Protein AF-A0A259MLY0-F1 (afdb_monomer_lite)

Radius of gyration: 18.29 Å; chains: 1; bounding box: 47×34×49 Å

Secondary structure (DSSP, 8-state):
-EEEPPTTTTGGGGGTT--TTTTT-SSHHHHHHHHHTT-TTT-TTS-SSTTHHHHHHHHHHHHHHHHHHHHHHHHHHHHHHHHT-EEE---EEEES-EEETTEEE--SS-EEEEEEEE-TTS-EEEEEEEE--EETTEEPPP--PPPEEEETTEEEEE-STT-HHHHHHHHHH-SS---EEEEEE-TT----SHHHHHHHHHTT-SEEEEEE--EEETTEEE-PPPEEEETTEEEEPP--SS--------

Sequence (250 aa):
TVVVLPEHIGTWLLAVDEKDALYRADERHQALRWLAARNPVDFLGAWLNADGDARLDDALLRTKAKRMAHDYQQLFGDLARDYRVTLVAGSIVLPEPRLHEGRLNVGRGSLYNVSLVFDRTGKPLGQPQRHAFEAGTLTTAAADTLQVLETPAGRLGVLLGSDTRHLARAQTQYDEAIELLAIPSDLDDQTDDTPLIAHLQAHGIRAGLKVHLRGRLWERSGQPTALAFDAGRSTHSASDRGAQLVNIWL

Foldseek 3Di:
DEAEDAAAPLQCCLCPPPDCVLQPALAPQVSLVSSQVVPVVQNPPQPDDPLRSLVSSVSSCAVCQAVSQVCLLVVQLCVLQVVLHWYFSHWHKAAPWWQDPQGIDGDDHDIWTWIWIAGSNSTTFDITLTQWDDRDPDIDHGDDQWDWTDHPVGTETEDEADPCVSVVRNPVVDPDQRQEYEYRYEQPRPDDCVVVLVVCQVRVRQWYKYDYDADDGNPDHHQRWIWIDHRSDIDTHDSDHDDDDDDDDD

pLDDT: mean 81.94, std 15.09, range [40.47, 98.62]

Structure (mmCIF, N/CA/C/O backbone):
data_AF-A0A259MLY0-F1
#
_entry.id   AF-A0A259MLY0-F1
#
loop_
_atom_site.group_PDB
_atom_site.id
_atom_site.type_symbol
_atom_site.label_atom_id
_atom_site.label_alt_id
_atom_site.label_comp_id
_atom_site.label_asym_id
_atom_site.label_entity_id
_atom_site.label_seq_id
_atom_site.pdbx_PDB_ins_code
_atom_site.Cartn_x
_atom_site.Cartn_y
_atom_site.Cartn_z
_atom_site.occupancy
_atom_site.B_iso_or_equiv
_atom_site.auth_seq_id
_atom_site.auth_comp_id
_atom_site.auth_asym_id
_atom_site.auth_atom_id
_atom_site.pdbx_PDB_model_num
ATOM 1 N N . THR A 1 1 ? -13.954 -7.761 6.252 1.00 93.19 1 THR A N 1
ATOM 2 C CA . THR A 1 1 ? -12.526 -8.034 6.489 1.00 93.19 1 THR A CA 1
ATOM 3 C C . THR A 1 1 ? -11.690 -7.062 5.701 1.00 93.19 1 THR A C 1
ATOM 5 O O . THR A 1 1 ? -11.943 -6.905 4.508 1.00 93.19 1 THR A O 1
ATOM 8 N N . VAL A 1 2 ? -10.738 -6.417 6.372 1.00 96.69 2 VAL A N 1
ATOM 9 C CA . VAL A 1 2 ? -9.688 -5.607 5.748 1.00 96.69 2 VAL A CA 1
ATOM 10 C C . VAL A 1 2 ? -8.381 -6.381 5.891 1.00 96.69 2 VAL A C 1
ATOM 12 O O . VAL A 1 2 ? -8.085 -6.868 6.978 1.00 96.69 2 VAL A O 1
ATOM 15 N N . VAL A 1 3 ? -7.635 -6.532 4.803 1.00 97.75 3 VAL A N 1
ATOM 16 C CA . VAL A 1 3 ? -6.308 -7.157 4.780 1.00 97.75 3 VAL A CA 1
ATOM 17 C C . VAL A 1 3 ? -5.291 -6.081 4.439 1.00 97.75 3 VAL A C 1
ATOM 19 O O . VAL A 1 3 ? -5.524 -5.287 3.530 1.00 97.75 3 VAL A O 1
ATOM 22 N N . VAL A 1 4 ? -4.175 -6.052 5.163 1.00 97.25 4 VAL A N 1
ATOM 23 C CA . VAL A 1 4 ? -3.111 -5.062 4.976 1.00 97.25 4 VAL A CA 1
ATOM 24 C C . VAL A 1 4 ? -1.822 -5.783 4.622 1.00 97.25 4 VAL A C 1
ATOM 26 O O . VAL A 1 4 ? -1.390 -6.681 5.344 1.00 97.25 4 VAL A O 1
ATOM 29 N N . LEU A 1 5 ? -1.231 -5.405 3.492 1.00 96.75 5 LEU A N 1
ATOM 30 C CA . LEU A 1 5 ? 0.078 -5.882 3.057 1.00 96.75 5 LEU A CA 1
ATOM 31 C C . LEU A 1 5 ? 1.165 -4.864 3.425 1.00 96.75 5 LEU A C 1
ATOM 33 O O . LEU A 1 5 ? 0.848 -3.686 3.589 1.00 96.75 5 LEU A O 1
ATOM 37 N N . PRO A 1 6 ? 2.429 -5.296 3.559 1.00 94.38 6 PRO A N 1
ATOM 38 C CA . PRO A 1 6 ? 3.523 -4.406 3.921 1.00 94.38 6 PRO A CA 1
ATOM 39 C C . PRO A 1 6 ? 3.926 -3.454 2.794 1.00 94.38 6 PRO A C 1
ATOM 41 O O . PRO A 1 6 ? 3.647 -3.684 1.614 1.00 94.38 6 PRO A O 1
ATOM 44 N N . GLU A 1 7 ? 4.630 -2.393 3.167 1.00 92.94 7 GLU A N 1
ATOM 45 C CA . GLU A 1 7 ? 5.202 -1.428 2.233 1.00 92.94 7 GLU A CA 1
ATOM 46 C C . GLU A 1 7 ? 6.188 -2.095 1.257 1.00 92.94 7 GLU A C 1
ATOM 48 O O . GLU A 1 7 ? 6.781 -3.138 1.539 1.00 92.94 7 GLU A O 1
ATOM 53 N N . HIS A 1 8 ? 6.326 -1.509 0.070 1.00 91.75 8 HIS A N 1
ATOM 54 C CA . HIS A 1 8 ? 7.213 -1.922 -1.019 1.00 91.75 8 HIS A CA 1
ATOM 55 C C . HIS A 1 8 ? 7.010 -3.334 -1.580 1.00 91.75 8 HIS A C 1
ATOM 57 O O . HIS A 1 8 ? 7.721 -3.723 -2.510 1.00 91.75 8 HIS A O 1
ATOM 63 N N . ILE A 1 9 ? 6.006 -4.084 -1.115 1.00 92.12 9 ILE A N 1
ATOM 64 C CA . ILE A 1 9 ? 5.692 -5.415 -1.646 1.00 92.12 9 ILE A CA 1
ATOM 65 C C . ILE A 1 9 ? 5.458 -5.399 -3.165 1.00 92.12 9 ILE A C 1
ATOM 67 O O . ILE A 1 9 ? 5.873 -6.322 -3.862 1.00 92.12 9 ILE A O 1
ATOM 71 N N . GLY A 1 10 ? 4.854 -4.328 -3.692 1.00 92.38 10 GLY A N 1
ATOM 72 C CA . GLY A 1 10 ? 4.608 -4.141 -5.119 1.00 92.38 10 GLY A CA 1
ATOM 73 C C . GLY A 1 10 ? 5.808 -3.597 -5.896 1.00 92.38 10 GLY A C 1
ATOM 74 O O . GLY A 1 10 ? 5.896 -3.810 -7.103 1.00 92.38 10 GLY A O 1
ATOM 75 N N . THR A 1 11 ? 6.765 -2.933 -5.239 1.00 90.88 11 THR A N 1
ATOM 76 C CA . THR A 1 11 ? 7.970 -2.403 -5.905 1.00 90.88 11 THR A CA 1
ATOM 77 C C . THR A 1 11 ? 8.797 -3.523 -6.541 1.00 90.88 11 THR A C 1
ATOM 79 O O . THR A 1 11 ? 9.385 -3.334 -7.605 1.00 90.88 11 THR A O 1
ATOM 82 N N . TRP A 1 12 ? 8.772 -4.725 -5.959 1.00 87.19 12 TRP A N 1
ATOM 83 C CA . TRP A 1 12 ? 9.487 -5.895 -6.476 1.00 87.19 12 TRP A CA 1
ATOM 84 C C . TRP A 1 12 ? 8.931 -6.458 -7.785 1.00 87.19 12 TRP A C 1
ATOM 86 O O . TRP A 1 12 ? 9.600 -7.275 -8.415 1.00 87.19 12 TRP A O 1
ATOM 96 N N . LEU A 1 13 ? 7.783 -5.971 -8.271 1.00 89.12 13 LEU A N 1
ATOM 97 C CA . LEU A 1 13 ? 7.328 -6.251 -9.638 1.00 89.12 13 LEU A CA 1
ATOM 98 C C . LEU A 1 13 ? 8.330 -5.756 -10.698 1.00 89.12 13 LEU A C 1
ATOM 100 O O . LEU A 1 13 ? 8.321 -6.231 -11.830 1.00 89.12 13 LEU A O 1
ATOM 104 N N . LEU A 1 14 ? 9.268 -4.883 -10.312 1.00 85.81 14 LEU A N 1
ATOM 105 C CA . LEU A 1 14 ? 10.461 -4.546 -11.090 1.00 85.81 14 LEU A CA 1
ATOM 106 C C . LEU A 1 14 ? 11.253 -5.789 -11.547 1.00 85.81 14 LEU A C 1
ATOM 108 O O . LEU A 1 14 ? 11.849 -5.775 -12.625 1.00 85.81 14 LEU A O 1
ATOM 112 N N . ALA A 1 15 ? 11.262 -6.858 -10.748 1.00 81.94 15 ALA A N 1
ATOM 113 C CA . ALA A 1 15 ? 12.001 -8.091 -11.014 1.00 81.94 15 ALA A CA 1
ATOM 114 C C . ALA A 1 15 ? 11.255 -9.087 -11.921 1.00 81.94 15 ALA A C 1
ATOM 116 O O . ALA A 1 15 ? 11.835 -10.098 -12.309 1.00 81.94 15 ALA A O 1
ATOM 117 N N . VAL A 1 16 ? 9.986 -8.839 -12.266 1.00 80.94 16 VAL A N 1
ATOM 118 C CA . VAL A 1 16 ? 9.213 -9.744 -13.132 1.00 80.94 16 VAL A CA 1
ATOM 119 C C . VAL A 1 16 ? 9.873 -9.840 -14.514 1.00 80.94 16 VAL A C 1
ATOM 121 O O . VAL A 1 16 ? 10.339 -8.837 -15.067 1.00 80.94 16 VAL A O 1
ATOM 124 N N . ASP A 1 17 ? 9.920 -11.066 -15.046 1.00 73.50 17 ASP A N 1
ATOM 125 C CA . ASP A 1 17 ? 10.592 -11.477 -16.290 1.00 73.50 17 ASP A CA 1
ATOM 126 C C . ASP A 1 17 ? 12.127 -11.310 -16.311 1.00 73.50 17 ASP A C 1
ATOM 128 O O . ASP A 1 17 ? 12.758 -11.442 -17.364 1.00 73.50 17 ASP A O 1
ATOM 132 N N . GLU A 1 18 ? 12.768 -11.066 -15.163 1.00 74.06 18 GLU A N 1
ATOM 133 C CA . GLU A 1 18 ? 14.230 -11.028 -15.079 1.00 74.06 18 GLU A CA 1
ATOM 134 C C . GLU A 1 18 ? 14.840 -12.420 -14.893 1.00 74.06 18 GLU A C 1
ATOM 136 O O . GLU A 1 18 ? 14.340 -13.254 -14.144 1.00 74.06 18 GLU A O 1
ATOM 141 N N . LYS A 1 19 ? 15.965 -12.689 -15.574 1.00 64.06 19 LYS A N 1
ATOM 142 C CA . LYS A 1 19 ? 16.637 -13.999 -15.457 1.00 64.06 19 LYS A CA 1
ATOM 143 C C . LYS A 1 19 ? 17.170 -14.235 -14.039 1.00 64.06 19 LYS A C 1
ATOM 145 O O . LYS A 1 19 ? 17.631 -13.296 -13.393 1.00 64.06 19 LYS A O 1
ATOM 150 N N . ASP A 1 20 ? 17.299 -15.512 -13.675 1.00 60.69 20 ASP A N 1
ATOM 151 C CA . ASP A 1 20 ? 17.803 -16.054 -12.400 1.00 60.69 20 ASP A CA 1
ATOM 152 C C . ASP A 1 20 ? 18.993 -15.333 -11.751 1.00 60.69 20 ASP A C 1
ATOM 154 O O . ASP A 1 20 ? 19.130 -15.342 -10.531 1.00 60.69 20 ASP A O 1
ATOM 158 N N . ALA A 1 21 ? 19.874 -14.724 -12.549 1.00 56.53 21 ALA A N 1
ATOM 159 C CA . ALA A 1 21 ? 21.022 -13.961 -12.063 1.00 56.53 21 ALA A CA 1
ATOM 160 C C . ALA A 1 21 ? 20.631 -12.824 -11.097 1.00 56.53 21 ALA A C 1
ATOM 162 O O . ALA A 1 21 ? 21.404 -12.521 -10.196 1.00 56.53 21 ALA A O 1
ATOM 163 N N . LEU A 1 22 ? 19.432 -12.242 -11.237 1.00 60.97 22 LEU A N 1
ATOM 164 C CA . LEU A 1 22 ? 18.91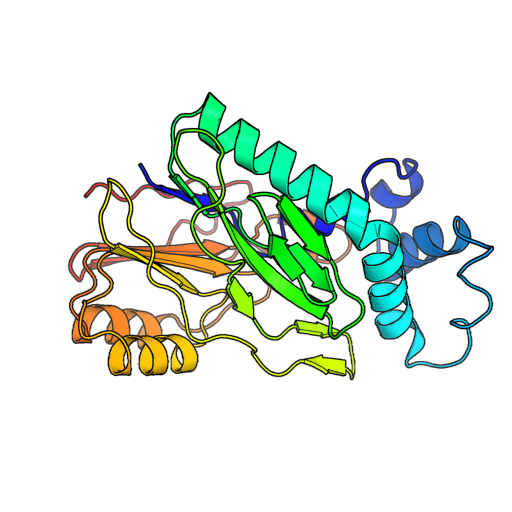3 -11.233 -10.307 1.00 60.97 22 LEU A CA 1
ATOM 165 C C . LEU A 1 22 ? 18.601 -11.831 -8.923 1.00 60.97 22 LEU A C 1
ATOM 167 O O . LEU A 1 22 ? 18.880 -11.221 -7.893 1.00 60.97 22 LEU A O 1
ATOM 171 N N . TYR A 1 23 ? 18.057 -13.048 -8.905 1.00 60.25 23 TYR A N 1
ATOM 172 C CA . TYR A 1 23 ? 17.659 -13.757 -7.688 1.00 60.25 23 TYR A CA 1
ATOM 173 C C . TYR A 1 23 ? 18.839 -14.410 -6.955 1.00 60.25 23 TYR A C 1
ATOM 175 O O . TYR A 1 23 ? 18.712 -14.750 -5.783 1.00 60.25 23 TYR A O 1
ATOM 183 N N . ARG A 1 24 ? 19.977 -14.595 -7.639 1.00 61.69 24 ARG A N 1
ATOM 184 C CA . ARG A 1 24 ? 21.214 -15.165 -7.073 1.00 61.69 24 ARG A CA 1
ATOM 185 C C . ARG A 1 24 ? 22.249 -14.122 -6.651 1.00 61.69 24 ARG A C 1
ATOM 187 O O . ARG A 1 24 ? 23.298 -14.513 -6.157 1.00 61.69 24 ARG A O 1
ATOM 194 N N . ALA A 1 25 ? 22.008 -12.837 -6.900 1.00 60.62 25 ALA A N 1
ATOM 195 C CA . ALA A 1 25 ? 22.918 -11.790 -6.453 1.00 60.62 25 ALA A CA 1
ATOM 196 C C . ALA A 1 25 ? 22.929 -11.726 -4.918 1.00 60.62 25 ALA A C 1
ATOM 198 O O . ALA A 1 25 ? 21.881 -11.869 -4.296 1.00 60.62 25 ALA A O 1
ATOM 199 N N . ASP A 1 26 ? 24.096 -11.496 -4.320 1.00 60.38 26 ASP A N 1
ATOM 200 C CA . ASP A 1 26 ? 24.215 -11.342 -2.865 1.00 60.38 26 ASP A CA 1
ATOM 201 C C . ASP A 1 26 ? 23.878 -9.911 -2.409 1.00 60.38 26 ASP A C 1
ATOM 203 O O . ASP A 1 26 ? 23.410 -9.713 -1.290 1.00 60.38 26 ASP A O 1
ATOM 207 N N . GLU A 1 27 ? 24.056 -8.925 -3.298 1.00 60.56 27 GLU A N 1
ATOM 208 C CA . GLU A 1 27 ? 23.842 -7.499 -3.030 1.00 60.56 27 GLU A CA 1
ATOM 209 C C . GLU A 1 27 ? 22.875 -6.852 -4.032 1.00 60.56 27 GLU A C 1
ATOM 211 O O . GLU A 1 27 ? 22.987 -7.043 -5.251 1.00 60.56 27 GLU A O 1
ATOM 216 N N . ARG A 1 28 ? 21.998 -5.980 -3.524 1.00 64.62 28 ARG A N 1
ATOM 217 C CA . ARG A 1 28 ? 21.044 -5.159 -4.283 1.00 64.62 28 ARG A CA 1
ATOM 218 C C . ARG A 1 28 ? 21.702 -4.416 -5.432 1.00 64.62 28 ARG A C 1
ATOM 220 O O . ARG A 1 28 ? 21.229 -4.475 -6.564 1.00 64.62 28 ARG A O 1
ATOM 227 N N . HIS A 1 29 ? 22.809 -3.737 -5.153 1.00 63.12 29 HIS A N 1
ATOM 228 C CA . HIS A 1 29 ? 23.528 -2.930 -6.139 1.00 63.12 29 HIS A CA 1
ATOM 229 C C . HIS A 1 29 ? 24.020 -3.779 -7.314 1.00 63.12 29 HIS A C 1
ATOM 231 O O . HIS A 1 29 ? 23.925 -3.373 -8.472 1.00 63.12 29 HIS A O 1
ATOM 237 N N . GLN A 1 30 ? 24.507 -4.990 -7.038 1.00 59.53 30 GLN A N 1
ATOM 238 C CA . GLN A 1 30 ? 24.944 -5.911 -8.084 1.00 59.53 30 GLN A CA 1
ATOM 239 C C . GLN A 1 30 ? 23.748 -6.400 -8.904 1.00 59.53 30 GLN A C 1
ATOM 241 O O . GLN A 1 30 ? 23.801 -6.394 -10.134 1.00 59.53 30 GLN A O 1
ATOM 246 N N . ALA A 1 31 ? 22.650 -6.753 -8.236 1.00 60.34 31 ALA A N 1
ATOM 247 C CA . ALA A 1 31 ? 21.416 -7.197 -8.871 1.00 60.34 31 ALA A CA 1
ATOM 248 C C . ALA A 1 31 ? 20.842 -6.128 -9.825 1.00 60.34 31 ALA A C 1
ATOM 250 O O . ALA A 1 31 ? 20.535 -6.411 -10.985 1.00 60.34 31 ALA A O 1
ATOM 251 N N . LEU A 1 32 ? 20.775 -4.876 -9.371 1.00 65.06 32 LEU A N 1
ATOM 252 C CA . LEU A 1 32 ? 20.272 -3.749 -10.158 1.00 65.06 32 LEU A CA 1
ATOM 253 C C . LEU A 1 32 ? 21.196 -3.395 -11.325 1.00 65.06 32 LEU A C 1
ATOM 255 O O . LEU A 1 32 ? 20.704 -3.119 -12.416 1.00 65.06 32 LEU A O 1
ATOM 259 N N . ARG A 1 33 ? 22.524 -3.504 -11.170 1.00 63.84 33 ARG A N 1
ATOM 260 C CA . ARG A 1 33 ? 23.465 -3.365 -12.300 1.00 63.84 33 ARG A CA 1
ATOM 261 C C . ARG A 1 33 ? 23.251 -4.436 -13.367 1.00 63.84 33 ARG A C 1
ATOM 263 O O . ARG A 1 33 ? 23.294 -4.117 -14.554 1.00 63.84 33 ARG A O 1
ATOM 270 N N . TRP A 1 34 ? 22.981 -5.684 -12.975 1.00 63.06 34 TRP A N 1
ATOM 271 C CA . TRP A 1 34 ? 22.629 -6.749 -13.923 1.00 63.06 34 TRP A CA 1
ATOM 272 C C . TRP A 1 34 ? 21.320 -6.463 -14.662 1.00 63.06 34 TRP A C 1
ATOM 274 O O . TRP A 1 34 ? 21.228 -6.724 -15.864 1.00 63.06 34 TRP A O 1
ATOM 284 N N . LEU A 1 35 ? 20.330 -5.909 -13.957 1.00 63.97 35 LEU A N 1
ATOM 285 C CA . LEU A 1 35 ? 19.049 -5.488 -14.527 1.00 63.97 35 LEU A CA 1
ATOM 286 C C . LEU A 1 35 ? 19.239 -4.326 -15.519 1.00 63.97 35 LEU A C 1
ATOM 288 O O . LEU A 1 35 ? 18.657 -4.309 -16.605 1.00 63.97 35 LEU A O 1
ATOM 292 N N . ALA A 1 36 ? 20.132 -3.396 -15.192 1.00 60.62 36 ALA A N 1
ATOM 293 C CA . ALA A 1 36 ? 20.454 -2.243 -16.018 1.00 60.62 36 ALA A CA 1
ATOM 294 C C . ALA A 1 36 ? 21.249 -2.610 -17.288 1.00 60.62 36 ALA A C 1
ATOM 296 O O . ALA A 1 36 ? 20.942 -2.127 -18.377 1.00 60.62 36 ALA A O 1
ATOM 297 N N . ALA A 1 37 ? 22.194 -3.552 -17.190 1.00 60.47 37 ALA A N 1
ATOM 298 C CA . ALA A 1 37 ? 22.988 -4.039 -18.323 1.00 60.47 37 ALA A CA 1
ATOM 299 C C . ALA A 1 37 ? 22.153 -4.722 -19.430 1.00 60.47 37 ALA A C 1
ATOM 301 O O . ALA A 1 37 ? 22.643 -4.922 -20.542 1.00 60.47 37 ALA A O 1
ATOM 302 N N . ARG A 1 38 ? 20.894 -5.085 -19.149 1.00 60.69 38 ARG A N 1
ATOM 303 C CA . ARG A 1 38 ? 19.969 -5.705 -20.113 1.00 60.69 38 ARG A CA 1
ATOM 304 C C . ARG A 1 38 ? 19.059 -4.735 -20.857 1.00 60.69 38 ARG A C 1
ATOM 306 O O . ARG A 1 38 ? 18.398 -5.172 -21.796 1.00 60.69 38 ARG A O 1
ATOM 313 N N . ASN A 1 39 ? 19.063 -3.448 -20.507 1.00 55.06 39 ASN A N 1
ATOM 314 C CA . ASN A 1 39 ? 18.277 -2.407 -21.179 1.00 55.06 39 ASN A CA 1
ATOM 315 C C . ASN A 1 39 ? 19.188 -1.392 -21.908 1.00 55.06 39 ASN A C 1
ATOM 317 O O . ASN A 1 39 ? 19.168 -0.208 -21.588 1.00 55.06 39 ASN A O 1
ATOM 321 N N . PRO A 1 40 ? 20.011 -1.818 -22.890 1.00 52.94 40 PRO A N 1
ATOM 322 C CA . PRO A 1 40 ? 21.123 -1.017 -23.416 1.00 52.94 40 PRO A CA 1
ATOM 323 C C . PRO A 1 40 ? 20.713 0.261 -24.166 1.00 52.94 40 PRO A C 1
ATOM 325 O O . PRO A 1 40 ? 21.525 1.175 -24.278 1.00 52.94 40 PRO A O 1
ATOM 328 N N . VAL A 1 41 ? 19.482 0.351 -24.682 1.00 54.72 41 VAL A N 1
ATOM 329 C CA . VAL A 1 41 ? 19.047 1.480 -25.530 1.00 54.72 41 VAL A CA 1
ATOM 330 C C . VAL A 1 41 ? 18.596 2.695 -24.702 1.00 54.72 41 VAL A C 1
ATOM 332 O O . VAL A 1 41 ? 18.779 3.826 -25.142 1.00 54.72 41 VAL A O 1
ATOM 335 N N . ASP A 1 42 ? 18.119 2.477 -23.472 1.00 51.28 42 ASP A N 1
ATOM 336 C CA . ASP A 1 42 ? 17.703 3.542 -22.539 1.00 51.28 42 ASP A CA 1
ATOM 337 C C . ASP A 1 42 ? 18.843 3.978 -21.591 1.00 51.28 42 ASP A C 1
ATOM 339 O O . ASP A 1 42 ? 18.722 4.943 -20.837 1.00 51.28 42 ASP A O 1
ATOM 343 N N . PHE A 1 43 ? 19.977 3.269 -21.631 1.00 50.09 43 PHE A N 1
ATOM 344 C CA . PHE A 1 43 ? 21.046 3.333 -20.632 1.00 50.09 43 PHE A CA 1
ATOM 345 C C . PHE A 1 43 ? 22.202 4.290 -20.956 1.00 50.09 43 PHE A C 1
ATOM 347 O O . PHE A 1 43 ? 23.035 4.581 -20.098 1.00 50.09 43 PHE A O 1
ATOM 354 N N . LEU A 1 44 ? 22.250 4.824 -22.180 1.00 49.78 44 LEU A N 1
ATOM 355 C CA . LEU A 1 44 ? 23.353 5.668 -22.661 1.00 49.78 44 LEU A CA 1
ATOM 356 C C . LEU A 1 44 ? 23.529 6.988 -21.879 1.00 49.78 44 LEU A C 1
ATOM 358 O O . LEU A 1 44 ? 24.596 7.589 -21.952 1.00 49.78 44 LEU A O 1
ATOM 362 N N . GLY A 1 45 ? 22.522 7.438 -21.120 1.00 51.00 45 GLY A N 1
ATOM 363 C CA . GLY A 1 45 ? 22.562 8.709 -20.383 1.00 51.00 45 GLY A CA 1
ATOM 364 C C . GLY A 1 45 ? 22.920 8.626 -18.892 1.00 51.00 45 GLY A C 1
ATOM 365 O O . GLY A 1 45 ? 23.207 9.659 -18.294 1.00 51.00 45 GLY A O 1
ATOM 366 N N . ALA A 1 46 ? 22.901 7.438 -18.274 1.00 48.59 46 ALA A N 1
ATOM 367 C CA . ALA A 1 46 ? 22.922 7.301 -16.807 1.00 48.59 46 ALA A CA 1
ATOM 368 C C . ALA A 1 46 ? 24.290 6.916 -16.204 1.00 48.59 46 ALA A C 1
ATOM 370 O O . ALA A 1 46 ? 24.420 6.822 -14.987 1.00 48.59 46 ALA A O 1
ATOM 371 N N . TRP A 1 47 ? 25.321 6.693 -17.026 1.00 41.34 47 TRP A N 1
ATOM 372 C CA . TRP A 1 47 ? 26.562 6.016 -16.611 1.00 41.34 47 TRP A CA 1
ATOM 373 C C . TRP A 1 47 ? 27.678 6.890 -16.016 1.00 41.34 47 TRP A C 1
ATOM 375 O O . TRP A 1 47 ? 28.803 6.424 -15.851 1.00 41.34 47 TRP A O 1
ATOM 385 N N . LEU A 1 48 ? 27.400 8.149 -15.668 1.00 46.06 48 LEU A N 1
ATOM 386 C CA . LEU A 1 48 ? 28.415 9.076 -15.156 1.00 46.06 48 LEU A CA 1
ATOM 387 C C . LEU A 1 48 ? 28.012 9.638 -13.777 1.00 46.06 48 LEU A C 1
ATOM 389 O O . LEU A 1 48 ? 27.090 10.449 -13.695 1.00 46.06 48 LEU A O 1
ATOM 393 N N . ASN A 1 49 ? 28.779 9.253 -12.741 1.00 40.94 49 ASN A N 1
ATOM 394 C CA . ASN A 1 49 ? 28.881 9.783 -11.357 1.00 40.94 49 ASN A CA 1
ATOM 395 C C . ASN A 1 49 ? 28.220 8.991 -10.216 1.00 40.94 49 ASN A C 1
ATOM 397 O O . ASN A 1 49 ? 27.345 8.170 -10.434 1.00 40.94 49 ASN A O 1
ATOM 401 N N . ALA A 1 50 ? 28.680 9.257 -8.982 1.00 40.47 50 ALA A N 1
ATOM 402 C CA . ALA A 1 50 ? 28.259 8.649 -7.709 1.00 40.47 50 ALA A CA 1
ATOM 403 C C . ALA A 1 50 ? 26.786 8.917 -7.315 1.00 40.47 50 ALA A C 1
ATOM 405 O O . ALA A 1 50 ? 26.249 8.212 -6.469 1.00 40.47 50 ALA A O 1
ATOM 406 N N . ASP A 1 51 ? 26.107 9.846 -8.002 1.00 50.69 51 ASP A N 1
ATOM 407 C CA . ASP A 1 51 ? 24.633 9.934 -8.070 1.00 50.69 51 ASP A CA 1
ATOM 408 C C . ASP A 1 51 ? 24.004 8.777 -8.885 1.00 50.69 51 ASP A C 1
ATOM 410 O O . ASP A 1 51 ? 22.791 8.722 -9.089 1.00 50.69 51 ASP A O 1
ATOM 414 N N . GLY A 1 52 ? 24.841 7.882 -9.409 1.00 54.50 52 GLY A N 1
ATOM 415 C CA . GLY A 1 52 ? 24.520 6.836 -10.365 1.00 54.50 52 GLY A CA 1
ATOM 416 C C . GLY A 1 52 ? 23.551 5.817 -9.808 1.00 54.50 52 GLY A C 1
ATOM 417 O O . GLY A 1 52 ? 22.538 5.599 -10.441 1.00 54.50 52 GLY A O 1
ATOM 418 N N . ASP A 1 53 ? 23.774 5.248 -8.624 1.00 57.88 53 ASP A N 1
ATOM 419 C CA . ASP A 1 53 ? 22.909 4.170 -8.115 1.00 57.88 53 ASP A CA 1
ATOM 420 C C . ASP A 1 53 ? 21.460 4.646 -7.867 1.00 57.88 53 ASP A C 1
ATOM 422 O O . ASP A 1 53 ? 20.509 3.977 -8.264 1.00 57.88 53 ASP A O 1
ATOM 426 N N . ALA A 1 54 ? 21.268 5.860 -7.339 1.00 62.22 54 ALA A N 1
ATOM 427 C CA . ALA A 1 54 ? 19.935 6.449 -7.171 1.00 62.22 54 ALA A CA 1
ATOM 428 C C . ALA A 1 54 ? 19.268 6.826 -8.507 1.00 62.22 54 ALA A C 1
ATOM 430 O O . ALA A 1 54 ? 18.066 6.630 -8.688 1.00 62.22 54 ALA A O 1
ATOM 431 N N . ARG A 1 55 ? 20.046 7.344 -9.467 1.00 65.62 55 ARG A N 1
ATOM 432 C CA . ARG A 1 55 ? 19.566 7.635 -10.829 1.00 65.62 55 ARG A CA 1
ATOM 433 C C . ARG A 1 55 ? 19.281 6.369 -11.632 1.00 65.62 55 ARG A C 1
ATOM 435 O O . ARG A 1 55 ? 18.394 6.380 -12.478 1.00 65.62 55 ARG A O 1
ATOM 442 N N . LEU A 1 56 ? 20.022 5.296 -11.375 1.00 64.06 56 LEU A N 1
ATOM 443 C CA . LEU A 1 56 ? 19.829 3.974 -11.956 1.00 64.06 56 LEU A CA 1
ATOM 444 C C . LEU A 1 56 ? 18.517 3.380 -11.451 1.00 64.06 56 LEU A C 1
ATOM 446 O O . LEU A 1 56 ? 17.701 2.962 -12.268 1.00 64.06 56 LEU A O 1
ATOM 450 N N . ASP A 1 57 ? 18.273 3.423 -10.143 1.00 70.62 57 ASP A N 1
ATOM 451 C CA . ASP A 1 57 ? 17.009 2.980 -9.551 1.00 70.62 57 ASP A CA 1
ATOM 452 C C . ASP A 1 57 ? 15.821 3.786 -10.087 1.00 70.62 57 ASP A C 1
ATOM 454 O O . ASP A 1 57 ? 14.826 3.199 -10.516 1.00 70.62 57 ASP A O 1
ATOM 458 N N . ASP A 1 58 ? 15.937 5.117 -10.150 1.00 79.50 58 ASP A N 1
ATOM 459 C CA . ASP A 1 58 ? 14.903 5.982 -10.732 1.00 79.50 58 ASP A CA 1
ATOM 460 C C . ASP A 1 58 ? 14.638 5.648 -12.210 1.00 79.50 58 ASP A C 1
ATOM 462 O O . ASP A 1 58 ? 13.482 5.466 -12.606 1.00 79.50 58 ASP A O 1
ATOM 466 N N . ALA A 1 59 ? 15.689 5.487 -13.018 1.00 78.00 59 ALA A N 1
ATOM 467 C CA . ALA A 1 59 ? 15.562 5.133 -14.428 1.00 78.00 59 ALA A CA 1
ATOM 468 C C . ALA A 1 59 ? 14.896 3.761 -14.615 1.00 78.00 59 ALA A C 1
ATOM 470 O O . ALA A 1 59 ? 13.961 3.633 -15.406 1.00 78.00 59 ALA A O 1
ATOM 471 N N . LEU A 1 60 ? 15.320 2.749 -13.853 1.00 79.88 60 LEU A N 1
ATOM 472 C CA . LEU A 1 60 ? 14.758 1.399 -13.908 1.00 79.88 60 LEU A CA 1
ATOM 473 C C . LEU A 1 60 ? 13.272 1.387 -13.537 1.00 79.88 60 LEU A C 1
ATOM 475 O O . LEU A 1 60 ? 12.458 0.793 -14.255 1.00 79.88 60 LEU A O 1
ATOM 479 N N . LEU A 1 61 ? 12.909 2.088 -12.459 1.00 86.38 61 LEU A N 1
ATOM 480 C CA . LEU A 1 61 ? 11.520 2.248 -12.036 1.00 86.38 61 LEU A CA 1
ATOM 481 C C . LEU A 1 61 ? 10.692 2.926 -13.127 1.00 86.38 61 LEU A C 1
ATOM 483 O O . LEU A 1 61 ? 9.600 2.459 -13.439 1.00 86.38 61 LEU A O 1
ATOM 487 N N . ARG A 1 62 ? 11.208 3.980 -13.769 1.00 87.88 62 ARG A N 1
ATOM 488 C CA . ARG A 1 62 ? 10.509 4.681 -14.859 1.00 87.88 62 ARG A CA 1
ATOM 489 C C . ARG A 1 62 ? 10.317 3.815 -16.097 1.00 87.88 62 ARG A C 1
ATOM 491 O O . ARG A 1 62 ? 9.228 3.835 -16.672 1.00 87.88 62 ARG A O 1
ATOM 498 N N . THR A 1 63 ? 11.327 3.043 -16.492 1.00 85.94 63 THR A N 1
ATOM 499 C CA . THR A 1 63 ? 11.252 2.159 -17.664 1.00 85.94 63 THR A CA 1
ATOM 500 C C . THR A 1 63 ? 10.192 1.077 -17.474 1.00 85.94 63 THR A C 1
ATOM 502 O O . THR A 1 63 ? 9.399 0.821 -18.382 1.00 85.94 63 THR A O 1
ATOM 505 N N . LYS A 1 64 ? 10.107 0.479 -16.278 1.00 89.88 64 LYS A N 1
ATOM 506 C CA . LYS A 1 64 ? 9.129 -0.583 -15.985 1.00 89.88 64 LYS A CA 1
ATOM 507 C C . LYS A 1 64 ? 7.797 -0.082 -15.420 1.00 89.88 64 LYS A C 1
ATOM 509 O O . LYS A 1 64 ? 6.846 -0.861 -15.370 1.00 89.88 64 LYS A O 1
ATOM 514 N N . ALA A 1 65 ? 7.675 1.204 -15.087 1.00 92.31 65 ALA A N 1
ATOM 515 C CA . ALA A 1 65 ? 6.530 1.793 -14.386 1.00 92.31 65 ALA A CA 1
ATOM 516 C C . ALA A 1 65 ? 5.161 1.397 -14.955 1.00 92.31 65 ALA A C 1
ATOM 518 O O . ALA A 1 65 ? 4.256 1.054 -14.202 1.00 92.31 65 ALA A O 1
ATOM 519 N N . LYS A 1 66 ? 4.992 1.426 -16.285 1.00 94.50 66 LYS A N 1
ATOM 520 C CA . LYS A 1 66 ? 3.708 1.086 -16.927 1.00 94.50 66 LYS A CA 1
ATOM 521 C C . LYS A 1 66 ? 3.309 -0.367 -16.690 1.00 94.50 66 LYS A C 1
ATOM 523 O O . LYS A 1 66 ? 2.154 -0.633 -16.375 1.00 94.50 66 LYS A O 1
ATOM 528 N N . ARG A 1 67 ? 4.260 -1.291 -16.856 1.00 93.88 67 ARG A N 1
ATOM 529 C CA . ARG A 1 67 ? 4.035 -2.718 -16.616 1.00 93.88 67 ARG A CA 1
ATOM 530 C C . ARG A 1 67 ? 3.829 -2.969 -15.128 1.00 93.88 67 ARG A C 1
ATOM 532 O O . ARG A 1 67 ? 2.835 -3.574 -14.767 1.00 93.88 67 ARG A O 1
ATOM 539 N N . MET A 1 68 ? 4.685 -2.408 -14.277 1.00 96.19 68 MET A N 1
ATOM 540 C CA . MET A 1 68 ? 4.548 -2.537 -12.828 1.00 96.19 68 MET A CA 1
ATOM 541 C C . MET A 1 68 ? 3.182 -2.044 -12.331 1.00 96.19 68 MET A C 1
ATOM 543 O O . MET A 1 68 ? 2.557 -2.723 -11.532 1.00 96.19 68 MET A O 1
ATOM 547 N N . ALA A 1 69 ? 2.682 -0.906 -12.825 1.00 97.12 69 ALA A N 1
ATOM 548 C CA . ALA A 1 69 ? 1.356 -0.396 -12.471 1.00 97.12 69 ALA A CA 1
ATOM 549 C C . ALA A 1 69 ? 0.219 -1.335 -12.911 1.00 97.12 69 ALA A C 1
ATOM 551 O O . ALA A 1 69 ? -0.731 -1.542 -12.157 1.00 97.12 69 ALA A O 1
ATOM 552 N N . HIS A 1 70 ? 0.324 -1.910 -14.113 1.00 96.75 70 HIS A N 1
ATOM 553 C CA . HIS A 1 70 ? -0.635 -2.891 -14.616 1.00 96.75 70 HIS A CA 1
ATOM 554 C C . HIS A 1 70 ? -0.628 -4.172 -13.773 1.00 96.75 70 HIS A C 1
ATOM 556 O O . HIS A 1 70 ? -1.674 -4.560 -13.256 1.00 96.75 70 HIS A O 1
ATOM 562 N N . ASP A 1 71 ? 0.550 -4.764 -13.574 1.00 96.94 71 ASP A N 1
ATOM 563 C CA . ASP A 1 71 ? 0.735 -6.009 -12.826 1.00 96.94 71 ASP A CA 1
ATOM 564 C C . ASP A 1 71 ? 0.322 -5.835 -11.359 1.00 96.94 71 ASP A C 1
ATOM 566 O O . ASP A 1 71 ? -0.346 -6.697 -10.797 1.00 96.94 71 ASP A O 1
ATOM 570 N N . TYR A 1 72 ? 0.646 -4.687 -10.753 1.00 98.00 72 TYR A N 1
ATOM 571 C CA . TYR A 1 72 ? 0.228 -4.323 -9.400 1.00 98.00 72 TYR A CA 1
ATOM 572 C C . TYR A 1 72 ? -1.293 -4.284 -9.283 1.00 98.00 72 TYR A C 1
ATOM 574 O O . TYR A 1 72 ? -1.872 -4.910 -8.394 1.00 98.00 72 TYR A O 1
ATOM 582 N N . GLN A 1 73 ? -1.954 -3.567 -10.196 1.00 98.06 73 GLN A N 1
ATOM 583 C CA . GLN A 1 73 ? -3.402 -3.446 -10.159 1.00 98.06 73 GLN A CA 1
ATOM 584 C C . GLN A 1 73 ? -4.092 -4.792 -10.391 1.00 98.06 73 GLN A C 1
ATOM 586 O O . GLN A 1 73 ? -5.054 -5.106 -9.692 1.00 98.06 73 GLN A O 1
ATOM 591 N N . GLN A 1 74 ? -3.606 -5.576 -11.353 1.00 97.88 74 GLN A N 1
ATOM 592 C CA . GLN A 1 74 ? -4.162 -6.886 -11.655 1.00 97.88 74 GLN A CA 1
ATOM 593 C C . GLN A 1 74 ? -3.981 -7.841 -10.473 1.00 97.88 74 GLN A C 1
ATOM 595 O O . GLN A 1 74 ? -4.967 -8.366 -9.971 1.00 97.88 74 GLN A O 1
ATOM 600 N N . LEU A 1 75 ? -2.751 -8.006 -9.978 1.00 97.94 75 LEU A N 1
ATOM 601 C CA . LEU A 1 75 ? -2.434 -8.939 -8.898 1.00 97.94 75 LEU A CA 1
ATOM 602 C C . LEU A 1 75 ? -3.259 -8.655 -7.642 1.00 97.94 75 LEU A C 1
ATOM 604 O O . LEU A 1 75 ? -3.910 -9.550 -7.106 1.00 97.94 75 LEU A O 1
ATOM 608 N N . PHE A 1 76 ? -3.238 -7.415 -7.155 1.00 98.44 76 PHE A N 1
ATOM 609 C CA . PHE A 1 76 ? -3.907 -7.086 -5.900 1.00 98.44 76 PHE A CA 1
ATOM 610 C C . PHE A 1 76 ? -5.425 -6.946 -6.061 1.00 98.44 76 PHE A C 1
ATOM 612 O O . PHE A 1 76 ? -6.162 -7.310 -5.144 1.00 98.44 76 PHE A O 1
ATOM 619 N N . GLY A 1 77 ? -5.909 -6.517 -7.230 1.00 98.44 77 GLY A N 1
ATOM 620 C CA . GLY A 1 77 ? -7.335 -6.561 -7.555 1.00 98.44 77 GLY A CA 1
ATOM 621 C C . GLY A 1 77 ? -7.871 -7.994 -7.597 1.00 98.44 77 GLY A C 1
ATOM 622 O O . GLY A 1 77 ? -8.900 -8.287 -6.986 1.00 98.44 77 GLY A O 1
ATOM 623 N N . ASP A 1 78 ? -7.145 -8.909 -8.240 1.00 98.62 78 ASP A N 1
ATOM 624 C CA . ASP A 1 78 ? -7.503 -10.326 -8.293 1.00 98.62 78 ASP A CA 1
ATOM 625 C C . ASP A 1 78 ? -7.486 -10.959 -6.902 1.00 98.62 78 ASP A C 1
ATOM 627 O O . ASP A 1 78 ? -8.473 -11.578 -6.515 1.00 98.62 78 ASP A O 1
ATOM 631 N N . LEU A 1 79 ? -6.451 -10.711 -6.092 1.00 98.38 79 LEU A N 1
ATOM 632 C CA . LEU A 1 79 ? -6.414 -11.179 -4.702 1.00 98.38 79 LEU A CA 1
ATOM 633 C C . LEU A 1 79 ? -7.611 -10.659 -3.887 1.00 98.38 79 LEU A C 1
ATOM 635 O O . LEU A 1 79 ? -8.269 -11.430 -3.188 1.00 98.38 79 LEU A O 1
ATOM 639 N N . ALA A 1 80 ? -7.938 -9.368 -3.981 1.00 98.56 80 ALA A N 1
ATOM 640 C CA . ALA A 1 80 ? -9.068 -8.796 -3.249 1.00 98.56 80 ALA A CA 1
ATOM 641 C C . ALA A 1 80 ? -10.409 -9.432 -3.654 1.00 98.56 80 ALA A C 1
ATOM 643 O O . ALA A 1 80 ? -11.240 -9.739 -2.794 1.00 98.56 80 ALA A O 1
ATOM 644 N N . ARG A 1 81 ? -10.597 -9.683 -4.955 1.00 98.50 81 ARG A N 1
ATOM 645 C CA . ARG A 1 81 ? -11.782 -10.332 -5.529 1.00 98.50 81 ARG A CA 1
ATOM 646 C C . ARG A 1 81 ? -11.887 -11.805 -5.143 1.00 98.50 81 ARG A C 1
ATOM 648 O O . ARG A 1 81 ? -12.945 -12.242 -4.688 1.00 98.50 81 ARG A O 1
ATOM 655 N N . ASP A 1 82 ? -10.805 -12.556 -5.306 1.00 98.56 82 ASP A N 1
ATOM 656 C CA . ASP A 1 82 ? -10.772 -14.004 -5.107 1.00 98.56 82 ASP A CA 1
ATOM 657 C C . ASP A 1 82 ? -11.001 -14.352 -3.628 1.00 98.56 82 ASP A C 1
ATOM 659 O O . ASP A 1 82 ? -11.783 -15.250 -3.312 1.00 98.56 82 ASP A O 1
ATOM 663 N N . TYR A 1 83 ? -10.416 -13.569 -2.712 1.00 98.00 83 TYR A N 1
ATOM 664 C CA . TYR A 1 83 ? -10.624 -13.720 -1.267 1.00 98.00 83 TYR A CA 1
ATOM 665 C C . TYR A 1 83 ? -11.810 -12.907 -0.718 1.00 98.00 83 TYR A C 1
ATOM 667 O O . TYR A 1 83 ? -12.166 -13.055 0.452 1.00 98.00 83 TYR A O 1
ATOM 675 N N . ARG A 1 84 ? -12.456 -12.073 -1.544 1.00 97.88 84 ARG A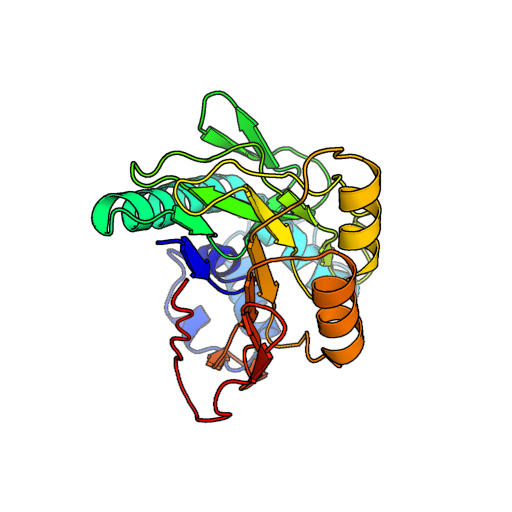 N 1
ATOM 676 C CA . ARG A 1 84 ? -13.600 -11.209 -1.185 1.00 97.88 84 ARG A CA 1
ATOM 677 C C . ARG A 1 84 ? -13.326 -10.306 0.023 1.00 97.88 84 ARG A C 1
ATOM 679 O O . ARG A 1 84 ? -14.183 -10.130 0.898 1.00 97.88 84 ARG A O 1
ATOM 686 N N . VAL A 1 85 ? -12.141 -9.706 0.064 1.00 98.00 85 VAL A N 1
ATOM 687 C CA . VAL A 1 85 ? -11.684 -8.814 1.142 1.00 98.00 85 VAL A CA 1
ATOM 688 C C . VAL A 1 85 ? -11.485 -7.389 0.636 1.00 98.00 85 VAL A C 1
ATOM 690 O O . VAL A 1 85 ? -11.246 -7.174 -0.546 1.00 98.00 85 VAL A O 1
ATOM 693 N N . THR A 1 86 ? -11.580 -6.404 1.530 1.00 98.38 86 THR A N 1
ATOM 694 C CA . THR A 1 86 ? -10.986 -5.091 1.254 1.00 98.38 86 THR A CA 1
ATOM 695 C C . THR A 1 86 ? -9.479 -5.231 1.447 1.00 98.38 86 THR A C 1
ATOM 697 O O . THR A 1 86 ? -9.054 -5.676 2.513 1.00 98.38 86 THR A O 1
ATOM 700 N N . LEU A 1 87 ? -8.674 -4.892 0.444 1.00 98.50 87 LEU A N 1
ATOM 701 C CA . LEU A 1 87 ? -7.227 -5.112 0.463 1.00 98.50 87 LEU A CA 1
ATOM 702 C C . LEU A 1 87 ? -6.474 -3.785 0.382 1.00 98.50 87 LEU A C 1
ATOM 704 O O . LEU A 1 87 ? -6.551 -3.099 -0.631 1.00 98.50 87 LEU A O 1
ATOM 708 N N . VAL A 1 88 ? -5.706 -3.455 1.418 1.00 98.06 88 VAL A N 1
ATOM 709 C CA . VAL A 1 88 ? -4.677 -2.412 1.372 1.00 98.06 88 VAL A CA 1
ATOM 710 C C . VAL A 1 88 ? -3.423 -3.049 0.786 1.00 98.06 88 VAL A C 1
ATOM 712 O O . VAL A 1 88 ? -2.752 -3.846 1.446 1.00 98.06 88 VAL A O 1
ATOM 715 N N . ALA A 1 89 ? -3.133 -2.742 -0.477 1.00 97.00 89 ALA A N 1
ATOM 716 C CA . ALA A 1 89 ? -2.151 -3.453 -1.291 1.00 97.00 89 ALA A CA 1
ATOM 717 C C . ALA A 1 89 ? -0.698 -3.019 -1.022 1.00 97.00 89 ALA A C 1
ATOM 719 O O . ALA A 1 89 ? 0.100 -2.860 -1.949 1.00 97.00 89 ALA A O 1
ATOM 720 N N . GLY A 1 90 ? -0.353 -2.802 0.250 1.00 95.31 90 GLY A N 1
ATOM 721 C CA . GLY A 1 90 ? 0.984 -2.389 0.652 1.00 95.31 90 GLY A CA 1
ATOM 722 C C . GLY A 1 90 ? 1.387 -1.112 -0.059 1.00 95.31 90 GLY A C 1
ATOM 723 O O . GLY A 1 90 ? 0.615 -0.151 -0.074 1.00 95.31 90 GLY A O 1
ATOM 724 N N . SER A 1 91 ? 2.550 -1.115 -0.706 1.00 95.06 91 SER A N 1
ATOM 725 C CA . SER A 1 91 ? 2.901 -0.029 -1.612 1.00 95.06 91 SER A CA 1
ATOM 726 C C . SER A 1 91 ? 3.747 -0.449 -2.812 1.00 95.06 91 SER A C 1
ATOM 728 O O . SER A 1 91 ? 4.289 -1.559 -2.890 1.00 95.06 91 SER A O 1
ATOM 730 N N . ILE A 1 92 ? 3.838 0.477 -3.761 1.00 95.19 92 ILE A N 1
ATOM 731 C CA . ILE A 1 92 ? 4.647 0.415 -4.972 1.00 95.19 92 ILE A CA 1
ATOM 732 C C . ILE A 1 92 ? 5.229 1.801 -5.261 1.00 95.19 92 ILE A C 1
ATOM 734 O O . ILE A 1 92 ? 4.602 2.814 -4.966 1.00 95.19 92 ILE A O 1
ATOM 738 N N . VAL A 1 93 ? 6.413 1.864 -5.869 1.00 93.19 93 VAL A N 1
ATOM 739 C CA . VAL A 1 93 ? 7.004 3.133 -6.316 1.00 93.19 93 VAL A CA 1
ATOM 740 C C . VAL A 1 93 ? 6.682 3.379 -7.788 1.00 93.19 93 VAL A C 1
ATOM 742 O O . VAL A 1 93 ? 7.029 2.561 -8.639 1.00 93.19 93 VAL A O 1
ATOM 745 N N . LEU A 1 94 ? 6.026 4.503 -8.096 1.00 93.25 94 LEU A N 1
ATOM 746 C CA . LEU A 1 94 ? 5.600 4.863 -9.455 1.00 93.25 94 LEU A CA 1
ATOM 747 C C . LEU A 1 94 ? 5.788 6.365 -9.747 1.00 93.25 94 LEU A C 1
ATOM 749 O O . LEU A 1 94 ? 5.635 7.187 -8.842 1.00 93.25 94 LEU A O 1
ATOM 753 N N . PRO A 1 95 ? 6.060 6.758 -11.008 1.00 92.50 95 PRO A N 1
ATOM 754 C CA . PRO A 1 95 ? 6.153 8.161 -11.401 1.00 92.50 95 PRO A CA 1
ATOM 755 C C . PRO A 1 95 ? 4.766 8.771 -11.620 1.00 92.50 95 PRO A C 1
ATOM 757 O O . PRO A 1 95 ? 4.002 8.292 -12.460 1.00 92.50 95 PRO A O 1
ATOM 760 N N . GLU A 1 96 ? 4.459 9.853 -10.899 1.00 90.06 96 GLU A N 1
ATOM 761 C CA . GLU A 1 96 ? 3.209 10.629 -10.995 1.00 90.06 96 GLU A CA 1
ATOM 762 C C . GLU A 1 96 ? 1.946 9.748 -11.197 1.00 90.06 96 GLU A C 1
ATOM 764 O O . GLU A 1 96 ? 1.252 9.873 -12.214 1.00 90.06 96 GLU A O 1
ATOM 769 N N . PRO A 1 97 ? 1.659 8.801 -10.282 1.00 93.12 97 PRO A N 1
ATOM 770 C CA . PRO A 1 97 ? 0.622 7.795 -10.487 1.00 93.12 97 PRO A CA 1
ATOM 771 C C . PRO A 1 97 ? -0.777 8.377 -10.293 1.00 93.12 97 PRO A C 1
ATOM 773 O O . PRO A 1 97 ? -1.040 9.103 -9.333 1.00 93.12 97 PRO A O 1
ATOM 776 N N . ARG A 1 98 ? -1.705 8.060 -11.195 1.00 93.38 98 ARG A N 1
ATOM 777 C CA . ARG A 1 98 ? -3.089 8.555 -11.158 1.00 93.38 98 ARG A CA 1
ATOM 778 C C . ARG A 1 98 ? -4.055 7.449 -11.524 1.00 93.38 98 ARG A C 1
ATOM 780 O O . ARG A 1 98 ? -3.814 6.715 -12.484 1.00 93.38 98 ARG A O 1
ATOM 787 N N . LEU A 1 99 ? -5.173 7.377 -10.809 1.00 94.31 99 LEU A N 1
ATOM 788 C CA . LEU A 1 99 ? -6.272 6.522 -11.218 1.00 94.31 99 LEU A CA 1
ATOM 789 C C . LEU A 1 99 ? -7.181 7.301 -12.173 1.00 94.31 99 LEU A C 1
ATOM 791 O O . LEU A 1 99 ? -7.748 8.332 -11.808 1.00 94.31 99 LEU A O 1
ATOM 795 N N . HIS A 1 100 ? -7.319 6.803 -13.398 1.00 93.19 100 HIS A N 1
ATOM 796 C CA . HIS A 1 100 ? -8.232 7.350 -14.398 1.00 93.19 100 HIS A CA 1
ATOM 797 C C . HIS A 1 100 ? -9.085 6.215 -14.954 1.00 93.19 100 HIS A C 1
ATOM 799 O O . HIS A 1 100 ? -8.541 5.201 -15.390 1.00 93.19 100 HIS A O 1
ATOM 805 N N . GLU A 1 101 ? -10.410 6.370 -14.880 1.00 91.06 101 GLU A N 1
ATOM 806 C CA . GLU A 1 101 ? -11.387 5.354 -15.308 1.00 91.06 101 GLU A CA 1
ATOM 807 C C . GLU A 1 101 ? -11.140 3.971 -14.677 1.00 91.06 101 GLU A C 1
ATOM 809 O O . GLU A 1 101 ? -11.246 2.930 -15.319 1.00 91.06 101 GLU A O 1
ATOM 814 N N . GLY A 1 102 ? -10.755 3.958 -13.396 1.00 92.75 102 GLY A N 1
ATOM 815 C CA . GLY A 1 102 ? -10.469 2.724 -12.665 1.00 92.75 102 GLY A CA 1
ATOM 816 C C . GLY A 1 102 ? -9.152 2.046 -13.047 1.00 92.75 102 GLY A C 1
ATOM 817 O O . GLY A 1 102 ? -8.890 0.960 -12.542 1.00 92.75 102 GLY A O 1
ATOM 818 N N . ARG A 1 103 ? -8.311 2.656 -13.894 1.00 96.19 103 ARG A N 1
ATOM 819 C CA . ARG A 1 103 ? -6.982 2.148 -14.257 1.00 96.19 103 ARG A CA 1
ATOM 820 C C . ARG A 1 103 ? -5.868 3.011 -13.671 1.00 96.19 103 ARG A C 1
ATOM 822 O O . ARG A 1 103 ? -5.896 4.239 -13.784 1.00 96.19 103 ARG A O 1
ATOM 829 N N . LEU A 1 104 ? -4.870 2.359 -13.085 1.00 96.75 104 LEU A N 1
ATOM 830 C CA . LEU A 1 104 ? -3.660 2.969 -12.555 1.00 96.75 104 LEU A CA 1
ATOM 831 C C . LEU A 1 104 ? -2.727 3.320 -13.714 1.00 96.75 104 LEU A C 1
ATOM 833 O O . LEU A 1 104 ? -2.136 2.451 -14.351 1.00 96.75 104 LEU A O 1
ATOM 837 N N . ASN A 1 105 ? -2.614 4.613 -13.998 1.00 95.88 105 ASN A N 1
ATOM 838 C CA . ASN A 1 105 ? -1.723 5.141 -15.020 1.00 95.88 105 ASN A CA 1
ATOM 839 C C . ASN A 1 105 ? -0.527 5.835 -14.365 1.00 95.88 105 ASN A C 1
ATOM 841 O O . ASN A 1 105 ? -0.626 6.377 -13.265 1.00 95.88 105 ASN A O 1
ATOM 845 N N . VAL A 1 106 ? 0.593 5.856 -15.083 1.00 94.19 106 VAL A N 1
ATOM 846 C CA . VAL A 1 106 ? 1.843 6.496 -14.654 1.00 94.19 106 VAL A CA 1
ATOM 847 C C . VAL A 1 106 ? 2.143 7.715 -15.525 1.00 94.19 106 VAL A C 1
ATOM 849 O O . VAL A 1 106 ? 1.892 7.700 -16.735 1.00 94.19 106 VAL A O 1
ATOM 852 N N . GLY A 1 107 ? 2.656 8.778 -14.912 1.00 89.88 107 GLY A N 1
ATOM 853 C CA . GLY A 1 107 ? 3.028 10.025 -15.577 1.00 89.88 107 GLY A CA 1
ATOM 854 C C . GLY A 1 107 ? 4.540 10.174 -15.774 1.00 89.88 107 GLY A C 1
ATOM 855 O O . GLY A 1 107 ? 5.296 9.207 -15.745 1.00 89.88 107 GLY A O 1
ATOM 856 N N . ARG A 1 108 ? 4.989 11.414 -16.012 1.00 82.88 108 ARG A N 1
ATOM 857 C CA . ARG A 1 108 ? 6.406 11.761 -16.263 1.00 82.88 108 ARG A CA 1
ATOM 858 C C . ARG A 1 108 ? 7.060 12.565 -15.125 1.00 82.88 108 ARG A C 1
ATOM 860 O O . ARG A 1 108 ? 8.147 13.094 -15.314 1.00 82.88 108 ARG A O 1
ATOM 867 N N . GLY A 1 109 ? 6.394 12.682 -13.976 1.00 85.31 109 GLY A N 1
ATOM 868 C CA . GLY A 1 109 ? 6.832 13.509 -12.847 1.00 85.31 109 GLY A CA 1
ATOM 869 C C . GLY A 1 109 ? 7.705 12.773 -11.829 1.00 85.31 109 GLY A C 1
ATOM 870 O O . GLY A 1 109 ? 8.371 11.784 -12.143 1.00 85.31 109 GLY A O 1
ATOM 871 N N . SER A 1 110 ? 7.684 13.277 -10.599 1.00 86.62 110 SER A N 1
ATOM 872 C CA . SER A 1 110 ? 8.353 12.700 -9.433 1.00 86.62 110 SER A CA 1
ATOM 873 C C . SER A 1 110 ? 7.915 11.259 -9.152 1.00 86.62 110 SER A C 1
ATOM 875 O O . SER A 1 110 ? 6.782 10.875 -9.453 1.00 86.62 110 SER A O 1
ATOM 877 N N . LEU A 1 111 ? 8.825 10.457 -8.591 1.00 88.00 111 LEU A N 1
ATOM 878 C CA . LEU A 1 111 ? 8.495 9.135 -8.060 1.00 88.00 111 LEU A CA 1
ATOM 879 C C . LEU A 1 111 ? 7.791 9.278 -6.716 1.00 88.00 111 LEU A C 1
ATOM 881 O O . LEU A 1 111 ? 8.236 10.033 -5.864 1.00 88.00 111 LEU A O 1
ATOM 885 N N . TYR A 1 112 ? 6.725 8.519 -6.523 1.00 89.19 112 TYR A N 1
ATOM 886 C CA . TYR A 1 112 ? 5.997 8.469 -5.266 1.00 89.19 112 TYR A CA 1
ATOM 887 C C . TYR A 1 112 ? 5.913 7.035 -4.791 1.00 89.19 112 TYR A C 1
ATOM 889 O O . TYR A 1 112 ? 5.725 6.120 -5.596 1.00 89.19 112 TYR A O 1
ATOM 897 N N . ASN A 1 113 ? 5.999 6.859 -3.480 1.00 91.12 113 ASN A N 1
ATOM 898 C CA . ASN A 1 113 ? 5.643 5.611 -2.841 1.00 91.12 113 ASN A CA 1
ATOM 899 C C . ASN A 1 113 ? 4.135 5.628 -2.613 1.00 91.12 113 ASN A C 1
ATOM 901 O O . ASN A 1 113 ? 3.619 6.516 -1.930 1.00 91.12 113 ASN A O 1
ATOM 905 N N . VAL A 1 114 ? 3.414 4.717 -3.259 1.00 91.88 114 VAL A N 1
ATOM 906 C CA . VAL A 1 114 ? 1.956 4.782 -3.322 1.00 91.88 114 VAL A CA 1
ATOM 907 C C . VAL A 1 114 ? 1.297 3.514 -2.840 1.00 91.88 114 VAL A C 1
ATOM 909 O O . VAL A 1 114 ? 1.718 2.413 -3.183 1.00 91.88 114 VAL A O 1
ATOM 912 N N . SER A 1 115 ? 0.225 3.691 -2.073 1.00 94.00 115 SER A N 1
ATOM 913 C CA . SER A 1 115 ? -0.668 2.613 -1.664 1.00 94.00 115 SER A CA 1
ATOM 914 C C . SER A 1 115 ? -2.003 2.746 -2.381 1.00 94.00 115 SER A C 1
ATOM 916 O O . SER A 1 115 ? -2.538 3.850 -2.510 1.00 94.00 115 SER A O 1
ATOM 918 N N . LEU A 1 116 ? -2.552 1.622 -2.835 1.00 96.00 116 LEU A N 1
ATOM 919 C CA . LEU A 1 116 ? -3.907 1.549 -3.367 1.00 96.00 116 LEU A CA 1
ATOM 920 C C . LEU A 1 116 ? -4.724 0.565 -2.534 1.00 96.00 116 LEU A C 1
ATOM 922 O O . LEU A 1 116 ? -4.222 -0.477 -2.105 1.00 96.00 116 LEU A O 1
ATOM 926 N N . VAL A 1 117 ? -5.994 0.892 -2.320 1.00 97.62 117 VAL A N 1
ATOM 927 C CA . VAL A 1 117 ? -6.938 0.002 -1.645 1.00 97.62 117 VAL A CA 1
ATOM 928 C C . VAL A 1 117 ? -7.893 -0.567 -2.676 1.00 97.62 117 VAL A C 1
ATOM 930 O O . VAL A 1 117 ? -8.378 0.163 -3.534 1.00 97.62 117 VAL A O 1
ATOM 933 N N . PHE A 1 118 ? -8.173 -1.861 -2.592 1.00 98.38 118 PHE A N 1
ATOM 934 C CA . PHE A 1 118 ? -9.122 -2.553 -3.455 1.00 98.38 118 PHE A CA 1
ATOM 935 C C . PHE A 1 118 ? -10.341 -2.992 -2.655 1.00 98.38 118 PHE A C 1
ATOM 937 O O . PHE A 1 118 ? -10.230 -3.422 -1.504 1.00 98.38 118 PHE A O 1
ATOM 944 N N . ASP A 1 119 ? -11.514 -2.894 -3.267 1.00 98.06 119 ASP A N 1
ATOM 945 C CA . ASP A 1 119 ? -12.737 -3.455 -2.718 1.00 98.06 119 ASP A CA 1
ATOM 946 C C . ASP A 1 119 ? -12.819 -4.975 -2.921 1.00 98.06 119 ASP A C 1
ATOM 948 O O . ASP A 1 119 ? -12.013 -5.597 -3.612 1.00 98.06 119 ASP A O 1
ATOM 952 N N . ARG A 1 120 ? -13.869 -5.575 -2.353 1.00 97.62 120 ARG A N 1
ATOM 953 C CA . ARG A 1 120 ? -14.139 -7.021 -2.424 1.00 97.62 120 ARG A CA 1
ATOM 954 C C . ARG A 1 120 ? -14.426 -7.539 -3.839 1.00 97.62 120 ARG A C 1
ATOM 956 O O . ARG A 1 120 ? -14.576 -8.743 -4.016 1.00 97.62 120 ARG A O 1
ATOM 963 N N . THR A 1 121 ? -14.572 -6.652 -4.823 1.00 97.75 121 THR A N 1
ATOM 964 C CA . THR A 1 121 ? -14.762 -6.988 -6.241 1.00 97.75 121 THR A CA 1
ATOM 965 C C . THR A 1 121 ? -13.470 -6.868 -7.046 1.00 97.75 121 THR A C 1
ATOM 967 O O . THR A 1 121 ? -13.463 -7.215 -8.226 1.00 97.75 121 THR A O 1
ATOM 970 N N . GLY A 1 122 ? -12.381 -6.412 -6.417 1.00 97.69 122 GLY A N 1
ATOM 971 C CA . GLY A 1 122 ? -11.092 -6.178 -7.057 1.00 97.69 122 GLY A CA 1
ATOM 972 C C . GLY A 1 122 ? -10.957 -4.805 -7.707 1.00 97.69 122 GLY A C 1
ATOM 973 O O . GLY A 1 122 ? -10.023 -4.585 -8.478 1.00 97.69 122 GLY A O 1
ATOM 974 N N . LYS A 1 123 ? -11.870 -3.866 -7.430 1.00 97.88 123 LYS A N 1
ATOM 975 C CA . LYS A 1 123 ? -11.802 -2.507 -7.977 1.00 97.88 123 LYS A CA 1
ATOM 976 C C . LYS A 1 123 ? -11.072 -1.566 -7.017 1.00 97.88 123 LYS A C 1
ATOM 978 O O . LYS A 1 123 ? -11.309 -1.646 -5.812 1.00 97.88 123 LYS A O 1
ATOM 983 N N . PRO A 1 124 ? -10.220 -0.656 -7.520 1.00 97.19 124 PRO A N 1
ATOM 984 C CA . PRO A 1 124 ? -9.609 0.373 -6.688 1.00 97.19 124 PRO A CA 1
ATOM 985 C C . PRO A 1 124 ? -10.643 1.276 -6.004 1.00 97.19 124 PRO A C 1
ATOM 987 O O . PRO A 1 124 ? -11.621 1.694 -6.627 1.00 97.19 124 PRO A O 1
ATOM 990 N N . LEU A 1 125 ? -10.386 1.615 -4.745 1.00 95.19 125 LEU A N 1
ATOM 991 C CA . LEU A 1 125 ? -11.134 2.573 -3.942 1.00 95.19 125 LEU A CA 1
ATOM 992 C C . LEU A 1 125 ? -10.341 3.882 -3.839 1.00 95.19 125 LEU A C 1
ATOM 994 O O . LEU A 1 125 ? -9.242 3.909 -3.288 1.00 95.19 125 LEU A O 1
ATOM 998 N N . GLY A 1 126 ? -10.922 4.968 -4.355 1.00 91.81 126 GLY A N 1
ATOM 999 C CA . GLY A 1 126 ? -10.328 6.308 -4.330 1.00 91.81 126 GLY A CA 1
ATOM 1000 C C . GLY A 1 126 ? -9.068 6.467 -5.194 1.00 91.81 126 GLY A C 1
ATOM 1001 O O . GLY A 1 126 ? -8.801 5.663 -6.089 1.00 91.81 126 GLY A O 1
ATOM 1002 N N . GLN A 1 127 ? -8.318 7.549 -4.968 1.00 92.69 127 GLN A N 1
ATOM 1003 C CA . GLN A 1 127 ? -7.046 7.804 -5.654 1.00 92.69 127 GLN A CA 1
ATOM 1004 C C . GLN A 1 127 ? -5.881 7.064 -4.969 1.00 92.69 127 GLN A C 1
ATOM 1006 O O . GLN A 1 127 ? -5.988 6.725 -3.788 1.00 92.69 127 GLN A O 1
ATOM 1011 N N . PRO A 1 128 ? -4.765 6.804 -5.684 1.00 91.94 128 PRO A N 1
ATOM 1012 C CA . PRO A 1 128 ? -3.562 6.249 -5.076 1.00 91.94 128 PRO A CA 1
ATOM 1013 C C . PRO A 1 128 ? -3.033 7.209 -4.012 1.00 91.94 128 PRO A C 1
ATOM 1015 O O . PRO A 1 128 ? -2.793 8.378 -4.304 1.00 91.94 128 PRO A O 1
ATOM 1018 N N . GLN A 1 129 ? -2.824 6.705 -2.802 1.00 90.00 129 GLN A N 1
ATOM 1019 C CA . GLN A 1 129 ? -2.348 7.489 -1.671 1.00 90.00 129 GLN A CA 1
ATOM 1020 C C . GLN A 1 129 ? -0.843 7.738 -1.816 1.00 90.00 129 GLN A C 1
ATOM 1022 O O . GLN A 1 129 ? -0.044 6.813 -1.625 1.00 90.00 129 GLN A O 1
ATOM 1027 N N . ARG A 1 130 ? -0.449 8.968 -2.163 1.00 88.38 130 ARG A N 1
ATOM 1028 C CA . ARG A 1 130 ? 0.950 9.312 -2.445 1.00 88.38 130 ARG A CA 1
ATOM 1029 C C . ARG A 1 130 ? 1.716 9.740 -1.205 1.00 88.38 130 ARG A C 1
ATOM 1031 O O . ARG A 1 130 ? 1.360 10.712 -0.544 1.00 88.38 130 ARG A O 1
ATOM 1038 N N . HIS A 1 131 ? 2.846 9.088 -0.982 1.00 84.44 131 HIS A N 1
ATOM 1039 C CA . HIS A 1 131 ? 3.823 9.475 0.023 1.00 84.44 131 HIS A CA 1
ATOM 1040 C C . HIS A 1 131 ? 5.134 9.879 -0.639 1.00 84.44 131 HIS A C 1
ATOM 1042 O O . HIS A 1 131 ? 5.435 9.487 -1.774 1.00 84.44 131 HIS A O 1
ATOM 1048 N N . ALA A 1 132 ? 5.893 10.695 0.091 1.00 81.44 132 ALA A N 1
ATOM 1049 C CA . ALA A 1 132 ? 7.251 11.041 -0.281 1.00 81.44 132 ALA A CA 1
ATOM 1050 C C . ALA A 1 132 ? 8.062 9.762 -0.519 1.00 81.44 132 ALA A C 1
ATOM 1052 O O . ALA A 1 132 ? 7.952 8.785 0.220 1.00 81.44 132 ALA A O 1
ATOM 1053 N N . PHE A 1 133 ? 8.861 9.781 -1.572 1.00 77.25 133 PHE A N 1
ATOM 1054 C CA . PHE A 1 133 ? 9.849 8.760 -1.861 1.00 77.25 133 PHE A CA 1
ATOM 1055 C C . PHE A 1 133 ? 11.212 9.423 -2.001 1.00 77.25 133 PHE A C 1
ATOM 1057 O O . PHE A 1 133 ? 11.344 10.440 -2.695 1.00 77.25 133 PHE A O 1
ATOM 1064 N N . GLU A 1 134 ? 12.200 8.838 -1.333 1.00 68.56 134 GLU A N 1
ATOM 1065 C CA . GLU A 1 134 ? 13.591 9.266 -1.378 1.00 68.56 134 GLU A CA 1
ATOM 1066 C C . GLU A 1 134 ? 14.390 8.281 -2.231 1.00 68.56 134 GLU A C 1
ATOM 1068 O O . GLU A 1 134 ? 14.513 7.101 -1.904 1.00 68.56 134 GLU A O 1
ATOM 1073 N N . ALA A 1 135 ? 14.934 8.772 -3.344 1.00 60.41 135 ALA A N 1
ATOM 1074 C CA . ALA A 1 135 ? 15.889 8.047 -4.172 1.00 60.41 135 ALA A CA 1
ATOM 1075 C C . ALA A 1 135 ? 17.245 8.759 -4.092 1.00 60.41 135 ALA A C 1
ATOM 1077 O O . ALA A 1 135 ? 17.521 9.692 -4.850 1.00 60.41 135 ALA A O 1
ATOM 1078 N N . GLY A 1 136 ? 18.095 8.347 -3.148 1.00 58.66 136 GLY A N 1
ATOM 1079 C CA . GLY A 1 136 ? 19.384 9.000 -2.901 1.00 58.66 136 GLY A CA 1
ATOM 1080 C C . GLY A 1 136 ? 19.209 10.461 -2.482 1.00 58.66 136 GLY A C 1
ATOM 1081 O O . GLY A 1 136 ? 18.635 10.738 -1.438 1.00 58.66 136 GLY A O 1
ATOM 1082 N N . THR A 1 137 ? 19.699 11.402 -3.292 1.00 49.62 137 THR A N 1
ATOM 1083 C CA . THR A 1 137 ? 19.571 12.852 -3.046 1.00 49.62 137 THR A CA 1
ATOM 1084 C C . THR A 1 137 ? 18.255 13.451 -3.560 1.00 49.62 137 THR A C 1
ATOM 1086 O O . THR A 1 137 ? 17.983 14.630 -3.332 1.00 49.62 137 THR A O 1
ATOM 1089 N N . LEU A 1 138 ? 17.432 12.665 -4.264 1.00 56.84 138 LEU A N 1
ATOM 1090 C CA . LEU A 1 138 ? 16.148 13.101 -4.805 1.00 56.84 138 LEU A CA 1
ATOM 1091 C C . LEU A 1 138 ? 15.030 12.780 -3.810 1.00 56.84 138 LEU A C 1
ATOM 1093 O O . LEU A 1 138 ? 14.518 11.661 -3.778 1.00 56.84 138 LEU A O 1
ATOM 1097 N N . THR A 1 139 ? 14.626 13.779 -3.028 1.00 59.88 139 THR A N 1
ATOM 1098 C CA . THR A 1 139 ? 13.433 13.701 -2.175 1.00 59.88 139 THR A CA 1
ATOM 1099 C C . THR A 1 139 ? 12.245 14.316 -2.896 1.00 59.88 139 THR A C 1
ATOM 1101 O O . THR A 1 139 ? 12.292 15.449 -3.382 1.00 59.88 139 THR A O 1
ATOM 1104 N N . THR A 1 140 ? 11.146 13.575 -2.943 1.00 68.88 140 THR A N 1
ATOM 1105 C CA . THR A 1 140 ? 9.871 14.079 -3.452 1.00 68.88 140 THR A CA 1
ATOM 1106 C C . THR A 1 140 ? 9.025 14.561 -2.281 1.00 68.88 140 THR A C 1
ATOM 1108 O O . THR A 1 140 ? 8.899 13.876 -1.270 1.00 68.88 140 THR A O 1
ATOM 1111 N N . ALA A 1 141 ? 8.475 15.773 -2.371 1.00 62.78 141 ALA A N 1
ATOM 1112 C CA . ALA A 1 141 ? 7.600 16.283 -1.320 1.00 62.78 141 ALA A CA 1
ATOM 1113 C C . ALA A 1 141 ? 6.331 15.422 -1.239 1.00 62.78 141 ALA A C 1
ATOM 1115 O O . ALA A 1 141 ? 5.759 15.065 -2.273 1.00 62.78 141 ALA A O 1
ATOM 1116 N N . ALA A 1 142 ? 5.898 15.099 -0.017 1.00 61.81 142 ALA A N 1
ATOM 1117 C CA . ALA A 1 142 ? 4.691 14.317 0.216 1.00 61.81 142 ALA A CA 1
ATOM 1118 C C . ALA A 1 142 ? 3.487 15.011 -0.438 1.00 61.81 142 ALA A C 1
ATOM 1120 O O . ALA A 1 142 ? 3.184 16.161 -0.120 1.00 61.81 142 ALA A O 1
ATOM 1121 N N . ALA A 1 143 ? 2.871 14.332 -1.407 1.00 56.91 143 ALA A N 1
ATOM 1122 C CA . ALA A 1 143 ? 1.986 14.988 -2.363 1.00 56.91 143 ALA A CA 1
ATOM 1123 C C . ALA A 1 143 ? 0.555 15.184 -1.855 1.00 56.91 143 ALA A C 1
ATOM 1125 O O . ALA A 1 143 ? -0.049 16.189 -2.219 1.00 56.91 143 ALA A O 1
ATOM 1126 N N . ASP A 1 144 ? 0.029 14.286 -1.014 1.00 64.44 144 ASP A N 1
ATOM 1127 C CA . ASP A 1 144 ? -1.416 14.234 -0.787 1.00 64.44 144 ASP A CA 1
ATOM 1128 C C . ASP A 1 144 ? -1.816 14.289 0.694 1.00 64.44 144 ASP A C 1
ATOM 1130 O O . ASP A 1 144 ? -1.158 13.740 1.586 1.00 64.44 144 ASP A O 1
ATOM 1134 N N . THR A 1 145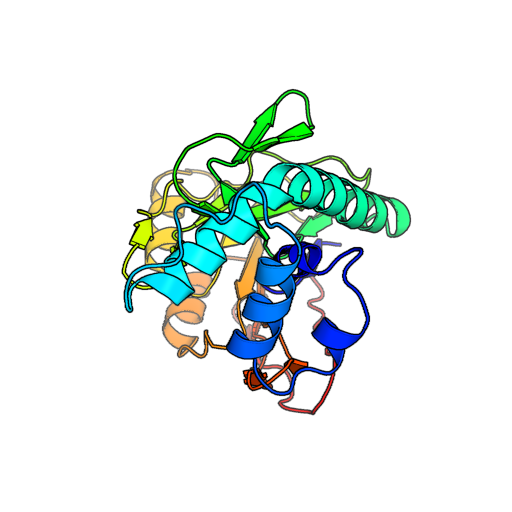 ? -2.947 14.951 0.952 1.00 71.31 145 THR A N 1
ATOM 1135 C CA . THR A 1 145 ? -3.684 14.810 2.210 1.00 71.31 145 THR A CA 1
ATOM 1136 C C . THR A 1 145 ? -4.201 13.381 2.312 1.00 71.31 145 THR A C 1
ATOM 1138 O O . THR A 1 145 ? -4.710 12.837 1.333 1.00 71.31 145 THR A O 1
ATOM 1141 N N . LEU A 1 146 ? -4.112 12.777 3.500 1.00 80.06 146 LEU A N 1
ATOM 1142 C CA . LEU A 1 146 ? -4.554 11.401 3.686 1.00 80.06 146 LEU A CA 1
ATOM 1143 C C . LEU A 1 146 ? -6.035 11.242 3.327 1.00 80.06 146 LEU A C 1
ATOM 1145 O O . LEU A 1 146 ? -6.884 11.966 3.839 1.00 80.06 146 LEU A O 1
ATOM 1149 N N . GLN A 1 147 ? -6.334 10.301 2.435 1.00 85.56 147 GLN A N 1
ATOM 1150 C CA . GLN A 1 147 ? -7.695 9.999 2.007 1.00 85.56 147 GLN A CA 1
ATOM 1151 C C . GLN A 1 147 ? -8.403 9.093 3.024 1.00 85.56 147 GLN A C 1
ATOM 1153 O O . GLN A 1 147 ? -7.816 8.127 3.518 1.00 85.56 147 GLN A O 1
ATOM 1158 N N . VAL A 1 148 ? -9.679 9.376 3.295 1.00 89.62 148 VAL A N 1
ATOM 1159 C CA . VAL A 1 148 ? -10.568 8.495 4.067 1.00 89.62 148 VAL A CA 1
ATOM 1160 C C . VAL A 1 148 ? -11.411 7.674 3.096 1.00 89.62 148 VAL A C 1
ATOM 1162 O O . VAL A 1 148 ? -12.012 8.210 2.167 1.00 89.62 148 VAL A O 1
ATOM 1165 N N . LEU A 1 149 ? -11.412 6.358 3.281 1.00 92.31 149 LEU A N 1
ATOM 1166 C CA . LEU A 1 149 ? -12.058 5.393 2.404 1.00 92.31 149 LEU A CA 1
ATOM 1167 C C . LEU A 1 149 ? -13.235 4.730 3.105 1.00 92.31 149 LEU A C 1
ATOM 1169 O O . LEU A 1 149 ? -13.073 4.119 4.159 1.00 92.31 149 LEU A O 1
ATOM 1173 N N . GLU A 1 150 ? -14.405 4.773 2.478 1.00 93.06 150 GLU A N 1
ATOM 1174 C CA . GLU A 1 150 ? -15.555 4.010 2.947 1.00 93.06 150 GLU A CA 1
ATOM 1175 C C . GLU A 1 150 ? -15.350 2.521 2.682 1.00 93.06 150 GLU A C 1
ATOM 1177 O O . GLU A 1 150 ? -15.131 2.082 1.548 1.00 93.06 150 GLU A O 1
ATOM 1182 N N . THR A 1 151 ? -15.427 1.723 3.744 1.00 95.06 151 THR A N 1
ATOM 1183 C CA . THR A 1 151 ? -15.324 0.270 3.650 1.00 95.06 151 THR A CA 1
ATOM 1184 C C . THR A 1 151 ? -16.441 -0.392 4.449 1.00 95.06 151 THR A C 1
ATOM 1186 O O . THR A 1 151 ? -16.966 0.186 5.396 1.00 95.06 151 THR A O 1
ATOM 1189 N N . PRO A 1 152 ? -16.772 -1.658 4.155 1.00 94.06 152 PRO A N 1
ATOM 1190 C CA . PRO A 1 152 ? -17.746 -2.413 4.941 1.00 94.06 152 PRO A CA 1
ATOM 1191 C C . PRO A 1 152 ? -17.361 -2.594 6.412 1.00 94.06 152 PRO A C 1
ATOM 1193 O O . PRO A 1 152 ? -18.207 -2.973 7.214 1.00 94.06 152 PRO A O 1
ATOM 1196 N N . ALA A 1 153 ? -16.081 -2.416 6.747 1.00 92.31 153 ALA A N 1
ATOM 1197 C CA . ALA A 1 153 ? -15.607 -2.484 8.119 1.00 92.31 153 ALA A CA 1
ATOM 1198 C C . ALA A 1 153 ? -15.680 -1.123 8.825 1.00 92.31 153 ALA A C 1
ATOM 1200 O O . ALA A 1 153 ? -15.555 -1.108 10.039 1.00 92.31 153 ALA A O 1
ATOM 1201 N N . GLY A 1 154 ? -15.882 -0.014 8.109 1.00 93.00 154 GLY A N 1
ATOM 1202 C CA . GLY A 1 154 ? -15.835 1.355 8.630 1.00 93.00 154 GLY A CA 1
ATOM 1203 C C . GLY A 1 154 ? -14.954 2.271 7.779 1.00 93.00 154 GLY A C 1
ATOM 1204 O O . GLY A 1 154 ? -14.375 1.840 6.773 1.00 93.00 154 GLY A O 1
ATOM 1205 N N . ARG A 1 155 ? -14.827 3.530 8.204 1.00 93.06 155 ARG A N 1
ATOM 1206 C CA . ARG A 1 155 ? -13.994 4.545 7.534 1.00 93.06 155 ARG A CA 1
ATOM 1207 C C . ARG A 1 155 ? -12.508 4.248 7.731 1.00 93.06 155 ARG A C 1
ATOM 1209 O O . ARG A 1 155 ? -11.994 4.350 8.845 1.00 93.06 155 ARG A O 1
ATOM 1216 N N . LEU A 1 156 ? -11.827 3.871 6.653 1.00 94.12 156 LEU A N 1
ATOM 1217 C CA . LEU A 1 156 ? -10.430 3.443 6.633 1.00 94.12 156 LEU A CA 1
ATOM 1218 C C . LEU A 1 156 ? -9.502 4.569 6.166 1.00 94.12 156 LEU A C 1
ATOM 1220 O O . LEU A 1 156 ? -9.645 5.074 5.056 1.00 94.12 156 LEU A O 1
ATOM 1224 N N . GLY A 1 157 ? -8.504 4.907 6.976 1.00 91.69 157 GLY A N 1
ATOM 1225 C CA . GLY A 1 157 ? -7.331 5.671 6.560 1.00 91.69 157 GLY A CA 1
ATOM 1226 C C . GLY A 1 157 ? -6.156 4.749 6.223 1.00 91.69 157 GLY A C 1
ATOM 1227 O O . GLY A 1 157 ? -6.006 3.683 6.825 1.00 91.69 157 GLY A O 1
ATOM 1228 N N . VAL A 1 158 ? -5.301 5.172 5.289 1.00 91.12 158 VAL A N 1
ATOM 1229 C CA . VAL A 1 158 ? -4.035 4.488 4.973 1.00 91.12 158 VAL A CA 1
ATOM 1230 C C . VAL A 1 158 ? -2.871 5.458 5.131 1.00 91.12 158 VAL A C 1
ATOM 1232 O O . VAL A 1 158 ? -2.845 6.509 4.490 1.00 91.12 158 VAL A O 1
ATOM 1235 N N . LEU A 1 159 ? -1.902 5.095 5.964 1.00 87.88 159 LEU A N 1
ATOM 1236 C CA . LEU A 1 159 ? -0.675 5.853 6.201 1.00 87.88 159 LEU A CA 1
ATOM 1237 C C . LEU A 1 159 ? 0.515 4.955 5.858 1.00 87.88 159 LEU A C 1
ATOM 1239 O O . LEU A 1 159 ? 0.598 3.862 6.396 1.00 87.88 159 LEU A O 1
ATOM 1243 N N . LEU A 1 160 ? 1.408 5.367 4.958 1.00 85.06 160 LEU A N 1
ATOM 1244 C CA . LEU A 1 160 ? 2.659 4.631 4.749 1.00 85.06 160 LEU A CA 1
ATOM 1245 C C . LEU A 1 160 ? 3.694 5.089 5.774 1.00 85.06 160 LEU A C 1
ATOM 1247 O O . LEU A 1 160 ? 3.901 6.292 5.955 1.00 85.06 160 LEU A O 1
ATOM 1251 N N . GLY A 1 161 ? 4.318 4.118 6.435 1.00 72.88 161 GLY A N 1
ATOM 1252 C CA . GLY A 1 161 ? 5.229 4.351 7.545 1.00 72.88 161 GLY A CA 1
ATOM 1253 C C . GLY A 1 161 ? 4.558 4.990 8.768 1.00 72.88 161 GLY A C 1
ATOM 1254 O O . GLY A 1 161 ? 3.337 5.098 8.874 1.00 72.88 161 GLY A O 1
ATOM 1255 N N . SER A 1 162 ? 5.360 5.443 9.725 1.00 63.34 162 SER A N 1
ATOM 1256 C CA . SER A 1 162 ? 4.876 5.971 11.010 1.00 63.34 162 SER A CA 1
ATOM 1257 C C . SER A 1 162 ? 4.924 7.499 11.158 1.00 63.34 162 SER A C 1
ATOM 1259 O O . SER A 1 162 ? 4.961 7.998 12.285 1.00 63.34 162 SER A O 1
ATOM 1261 N N . ASP A 1 163 ? 4.919 8.279 10.068 1.00 68.69 163 ASP A N 1
ATOM 1262 C CA . ASP A 1 163 ? 4.913 9.749 10.182 1.00 68.69 163 ASP A CA 1
ATOM 1263 C C . ASP A 1 163 ? 3.535 10.278 10.627 1.00 68.69 163 ASP A C 1
ATOM 1265 O O . ASP A 1 163 ? 2.640 10.585 9.832 1.00 68.69 163 ASP A O 1
ATOM 1269 N N . THR A 1 164 ? 3.379 10.434 11.941 1.00 66.56 164 THR A N 1
ATOM 1270 C CA . THR A 1 164 ? 2.163 10.938 12.597 1.00 66.56 164 THR A CA 1
ATOM 1271 C C . THR A 1 164 ? 1.802 12.375 12.203 1.00 66.56 164 THR A C 1
ATOM 1273 O O . THR A 1 164 ? 0.648 12.777 12.372 1.00 66.56 164 THR A O 1
ATOM 1276 N N . ARG A 1 165 ? 2.715 13.154 11.597 1.00 68.25 165 ARG A N 1
ATOM 1277 C CA . ARG A 1 165 ? 2.411 14.516 11.112 1.00 68.25 165 ARG A CA 1
ATOM 1278 C C . ARG A 1 165 ? 1.390 14.499 9.979 1.00 68.25 165 ARG A C 1
ATOM 1280 O O . ARG A 1 165 ? 0.579 15.418 9.868 1.00 68.25 165 ARG A O 1
ATOM 1287 N N . HIS A 1 166 ? 1.415 13.463 9.142 1.00 66.75 166 HIS A N 1
ATOM 1288 C CA . HIS A 1 166 ? 0.433 13.274 8.074 1.00 66.75 166 HIS A CA 1
ATOM 1289 C C . HIS A 1 166 ? -0.941 12.901 8.634 1.00 66.75 166 HIS A C 1
ATOM 1291 O O . HIS A 1 166 ? -1.956 13.426 8.174 1.00 66.75 166 HIS A O 1
ATOM 1297 N N . LEU A 1 167 ? -0.961 12.071 9.679 1.00 70.00 167 LEU A N 1
ATOM 1298 C CA . LEU A 1 167 ? -2.182 11.657 10.364 1.00 70.00 167 LEU A CA 1
ATOM 1299 C C . LEU A 1 167 ? -2.886 12.839 11.050 1.00 70.00 167 LEU A C 1
ATOM 1301 O O . LEU A 1 167 ? -4.097 13.001 10.902 1.00 70.00 167 LEU A O 1
ATOM 1305 N N . ALA A 1 168 ? -2.123 13.707 11.722 1.00 67.75 168 ALA A N 1
ATOM 1306 C CA . ALA A 1 168 ? -2.655 14.905 12.370 1.00 67.75 168 ALA A CA 1
ATOM 1307 C C . ALA A 1 168 ? -3.308 15.881 11.370 1.00 67.75 168 ALA A C 1
ATOM 1309 O O . ALA A 1 168 ? -4.395 16.391 11.628 1.00 67.75 168 ALA A O 1
ATOM 1310 N N . ARG A 1 169 ? -2.693 16.104 10.196 1.00 67.38 169 ARG A N 1
ATOM 1311 C CA . ARG A 1 169 ? -3.262 16.979 9.146 1.00 67.38 169 ARG A CA 1
ATOM 1312 C C . ARG A 1 169 ? -4.562 16.432 8.562 1.00 67.38 169 ARG A C 1
ATOM 1314 O O . ARG A 1 169 ? -5.475 17.199 8.267 1.00 67.38 169 ARG A O 1
ATOM 1321 N N . ALA A 1 170 ? -4.650 15.115 8.398 1.00 63.66 170 ALA A N 1
ATOM 1322 C CA . ALA A 1 170 ? -5.847 14.467 7.880 1.00 63.66 170 ALA A CA 1
ATOM 1323 C C . ALA A 1 170 ? -7.055 14.717 8.787 1.00 63.66 170 ALA A C 1
ATOM 1325 O O . ALA A 1 170 ? -8.106 15.157 8.333 1.00 63.66 170 ALA A O 1
ATOM 1326 N N . GLN A 1 171 ? -6.880 14.509 10.089 1.00 63.78 171 GLN A N 1
ATOM 1327 C CA . GLN A 1 171 ? -7.963 14.627 11.064 1.00 63.78 171 GLN A CA 1
ATOM 1328 C C . GLN A 1 171 ? -8.442 16.067 11.262 1.00 63.78 171 GLN A C 1
ATOM 1330 O O . GLN A 1 171 ? -9.585 16.272 11.643 1.00 63.78 171 GLN A O 1
ATOM 1335 N N . THR A 1 172 ? -7.615 17.071 10.953 1.00 58.91 172 THR A N 1
ATOM 1336 C CA . THR A 1 172 ? -8.062 18.474 10.943 1.00 58.91 172 THR A CA 1
ATOM 1337 C C . THR A 1 172 ? -8.902 18.851 9.720 1.00 58.91 172 THR A C 1
ATOM 1339 O O . THR A 1 172 ? -9.581 19.871 9.754 1.00 58.91 172 THR A O 1
ATOM 1342 N N . GLN A 1 173 ? -8.832 18.076 8.630 1.00 55.66 173 GLN A N 1
ATOM 1343 C CA . GLN A 1 173 ? -9.502 18.395 7.364 1.00 55.66 173 GLN A CA 1
ATOM 1344 C C . GLN A 1 173 ? -10.832 17.648 7.186 1.00 55.66 173 GLN A C 1
ATOM 1346 O O . GLN A 1 173 ? -11.729 18.163 6.521 1.00 55.66 173 GLN A O 1
ATOM 1351 N N . TYR A 1 174 ? -10.969 16.451 7.760 1.00 54.66 174 TYR A N 1
ATOM 1352 C CA . TYR A 1 174 ? -12.201 15.670 7.698 1.00 54.66 174 TYR A CA 1
ATOM 1353 C C . TYR A 1 174 ? -12.956 15.795 9.024 1.00 54.66 174 TYR A C 1
ATOM 1355 O O . TYR A 1 174 ? -12.519 15.265 10.039 1.00 54.66 174 TYR A O 1
ATOM 1363 N N . ASP A 1 175 ? -14.125 16.441 8.984 1.00 49.84 175 ASP A N 1
ATOM 1364 C CA . ASP A 1 175 ? -15.134 16.459 10.065 1.00 49.84 175 ASP A CA 1
ATOM 1365 C C . ASP A 1 175 ? -15.688 15.038 10.370 1.00 49.84 175 ASP A C 1
ATOM 1367 O O . ASP A 1 175 ? -16.488 14.833 11.281 1.00 49.84 175 ASP A O 1
ATOM 1371 N N . GLU A 1 176 ? -15.252 14.031 9.604 1.00 56.22 176 GLU A N 1
ATOM 1372 C CA . GLU A 1 176 ? -15.617 12.623 9.720 1.00 56.22 176 GLU A CA 1
ATOM 1373 C C . GLU A 1 176 ? -14.424 11.799 10.233 1.00 56.22 176 GLU A C 1
ATOM 1375 O O . GLU A 1 176 ? -13.427 11.580 9.542 1.00 56.22 176 GLU A O 1
ATOM 1380 N N . ALA A 1 177 ? -14.537 11.325 11.475 1.00 76.56 177 ALA A N 1
ATOM 1381 C CA . ALA A 1 177 ? -13.484 10.600 12.180 1.00 76.56 177 ALA A CA 1
ATOM 1382 C C . ALA A 1 177 ? -13.082 9.308 11.450 1.00 76.56 177 ALA A C 1
ATOM 1384 O O . ALA A 1 177 ? -13.924 8.443 11.197 1.00 76.56 177 ALA A O 1
ATOM 1385 N N . ILE A 1 178 ? -11.792 9.152 11.147 1.00 88.75 178 ILE A N 1
ATOM 1386 C CA . ILE A 1 178 ? -11.195 7.871 10.741 1.00 88.75 178 ILE A CA 1
ATOM 1387 C C . ILE A 1 178 ? -11.525 6.831 11.821 1.00 88.75 178 ILE A C 1
ATOM 1389 O O . ILE A 1 178 ? -11.279 7.068 12.998 1.00 88.75 178 ILE A O 1
ATOM 1393 N N . GLU A 1 179 ? -12.075 5.678 11.446 1.00 91.56 179 GLU A N 1
ATOM 1394 C CA . GLU A 1 179 ? -12.407 4.610 12.405 1.00 91.56 179 GLU A CA 1
ATOM 1395 C C . GLU A 1 179 ? -11.341 3.519 12.427 1.00 91.56 179 GLU A C 1
ATOM 1397 O O . GLU A 1 179 ? -11.084 2.909 13.466 1.00 91.56 179 GLU A O 1
ATOM 1402 N N . LEU A 1 180 ? -10.747 3.259 11.265 1.00 93.75 180 LEU A N 1
ATOM 1403 C CA . LEU A 1 180 ? -9.760 2.217 11.031 1.00 93.75 180 LEU A CA 1
ATOM 1404 C C . LEU A 1 180 ? -8.509 2.837 10.418 1.00 93.75 180 LEU A C 1
ATOM 1406 O O . LEU A 1 180 ? -8.620 3.628 9.483 1.00 93.75 180 LEU A O 1
ATOM 1410 N N . LEU A 1 181 ? -7.324 2.447 10.882 1.00 93.31 181 LEU A N 1
ATOM 1411 C CA . LEU A 1 181 ? -6.060 2.890 10.295 1.00 93.31 181 LEU A CA 1
ATOM 1412 C C . LEU A 1 181 ? -5.209 1.697 9.849 1.00 93.31 181 LEU A C 1
ATOM 1414 O O . LEU A 1 181 ? -4.840 0.848 10.657 1.00 93.31 181 LEU A O 1
ATOM 1418 N N . ALA A 1 182 ? -4.871 1.641 8.565 1.00 94.56 182 ALA A N 1
ATOM 1419 C CA . ALA A 1 182 ? -3.897 0.695 8.034 1.00 94.56 182 ALA A CA 1
ATOM 1420 C C . ALA A 1 182 ? -2.551 1.389 7.834 1.00 94.56 182 ALA A C 1
ATOM 1422 O O . ALA A 1 182 ? -2.493 2.463 7.231 1.00 94.56 182 ALA A O 1
ATOM 1423 N N . ILE A 1 183 ? -1.483 0.756 8.317 1.00 93.44 183 ILE A N 1
ATOM 1424 C CA . ILE A 1 183 ? -0.132 1.308 8.279 1.00 93.44 183 ILE A CA 1
ATOM 1425 C C . ILE A 1 183 ? 0.838 0.293 7.660 1.00 93.44 183 ILE A C 1
ATOM 1427 O O . ILE A 1 183 ? 1.497 -0.460 8.380 1.00 93.44 183 ILE A O 1
ATOM 1431 N N . PRO A 1 184 ? 0.897 0.182 6.323 1.00 94.06 184 PRO A N 1
ATOM 1432 C CA . PRO A 1 184 ? 1.990 -0.527 5.673 1.00 94.06 184 PRO A CA 1
ATOM 1433 C C . PRO A 1 184 ? 3.315 0.178 5.979 1.00 94.06 184 PRO A C 1
ATOM 1435 O O . PRO A 1 184 ? 3.443 1.373 5.719 1.00 94.06 184 PRO A O 1
ATOM 1438 N N . SER A 1 185 ? 4.284 -0.571 6.492 1.00 91.38 185 SER A N 1
ATOM 1439 C CA . SER A 1 185 ? 5.619 -0.075 6.835 1.00 91.38 185 SER A CA 1
ATOM 1440 C C . SER A 1 185 ? 6.707 -0.926 6.182 1.00 91.38 185 SER A C 1
ATOM 1442 O O . SER A 1 185 ? 6.547 -2.139 5.991 1.00 91.38 185 SER A O 1
ATOM 1444 N N . ASP A 1 186 ? 7.832 -0.301 5.845 1.00 88.62 186 ASP A N 1
ATOM 1445 C CA . ASP A 1 186 ? 9.018 -1.008 5.365 1.00 88.62 186 ASP A CA 1
ATOM 1446 C C . ASP A 1 186 ? 9.782 -1.679 6.524 1.00 88.62 186 ASP A C 1
ATOM 1448 O O . ASP A 1 186 ? 9.475 -1.536 7.713 1.00 88.62 186 ASP A O 1
ATOM 1452 N N . LEU A 1 187 ? 10.790 -2.456 6.152 1.00 83.75 187 LEU A N 1
ATOM 1453 C CA . LEU A 1 187 ? 11.694 -3.178 7.032 1.00 83.75 187 LEU A CA 1
ATOM 1454 C C . LEU A 1 187 ? 12.528 -2.245 7.924 1.00 83.75 187 LEU A C 1
ATOM 1456 O O . LEU A 1 187 ? 12.830 -2.600 9.063 1.00 83.7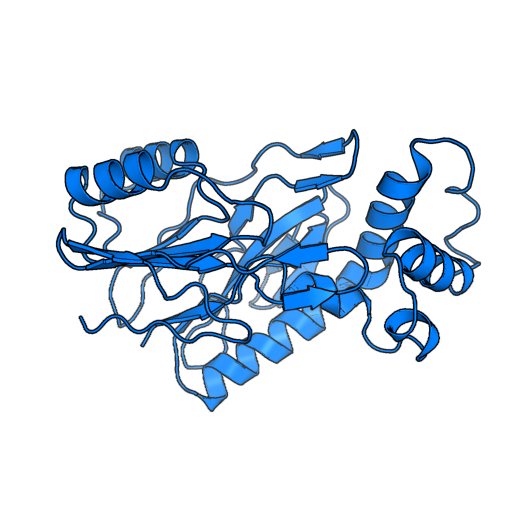5 187 LEU A O 1
ATOM 1460 N N . ASP A 1 188 ? 12.865 -1.062 7.409 1.00 77.12 188 ASP A N 1
ATOM 1461 C CA . ASP A 1 188 ? 13.731 -0.083 8.073 1.00 77.12 188 ASP A CA 1
ATOM 1462 C C . ASP A 1 188 ? 12.945 0.915 8.952 1.00 77.12 188 ASP A C 1
ATOM 1464 O O . ASP A 1 188 ? 13.538 1.655 9.736 1.00 77.12 188 ASP A O 1
ATOM 1468 N N . ASP A 1 189 ? 11.607 0.893 8.890 1.00 73.81 189 ASP A N 1
ATOM 1469 C CA . ASP A 1 189 ? 10.698 1.791 9.622 1.00 73.81 189 ASP A CA 1
ATOM 1470 C C . ASP A 1 189 ? 10.503 1.373 11.098 1.00 73.81 189 ASP A C 1
ATOM 1472 O O . ASP A 1 189 ? 9.391 1.220 11.606 1.00 73.81 189 ASP A O 1
ATOM 1476 N N . GLN A 1 190 ? 11.602 1.126 11.815 1.00 65.44 190 GLN A N 1
ATOM 1477 C CA . GLN A 1 190 ? 11.576 0.740 13.230 1.00 65.44 190 GLN A CA 1
ATOM 1478 C C . GLN A 1 190 ? 11.540 1.968 14.142 1.00 65.44 190 GLN A C 1
ATOM 1480 O O . GLN A 1 190 ? 12.523 2.327 14.790 1.00 65.44 190 GLN A O 1
ATOM 1485 N N . THR A 1 191 ? 10.387 2.622 14.190 1.00 68.06 191 THR A N 1
ATOM 1486 C CA . THR A 1 191 ? 10.130 3.741 15.100 1.00 68.06 191 THR A CA 1
ATOM 1487 C C . THR A 1 191 ? 9.523 3.280 16.418 1.00 68.06 191 THR A C 1
ATOM 1489 O O . THR A 1 191 ? 8.791 2.294 16.460 1.00 68.06 191 THR A O 1
ATOM 1492 N N . ASP A 1 192 ? 9.739 4.056 17.482 1.00 80.19 192 ASP A N 1
ATOM 1493 C CA . ASP A 1 192 ? 8.915 3.965 18.688 1.00 80.19 192 ASP A CA 1
ATOM 1494 C C . ASP A 1 192 ? 7.444 4.226 18.322 1.00 80.19 192 ASP A C 1
ATOM 1496 O O . ASP A 1 192 ? 7.097 5.301 17.830 1.00 80.19 192 ASP A O 1
ATOM 1500 N N . ASP A 1 193 ? 6.582 3.233 18.541 1.00 86.81 193 ASP A N 1
ATOM 1501 C CA . ASP A 1 193 ? 5.151 3.328 18.251 1.00 86.81 193 ASP A CA 1
ATOM 1502 C C . ASP A 1 193 ? 4.384 4.124 19.322 1.00 86.81 193 ASP A C 1
ATOM 1504 O O . ASP A 1 193 ? 3.199 4.405 19.145 1.00 86.81 193 ASP A O 1
ATOM 1508 N N . THR A 1 194 ? 5.018 4.512 20.435 1.00 88.31 194 THR A N 1
ATOM 1509 C CA . THR A 1 194 ? 4.360 5.232 21.540 1.00 88.31 194 THR A CA 1
ATOM 1510 C C . THR A 1 194 ? 3.627 6.503 21.084 1.00 88.31 194 THR A C 1
ATOM 1512 O O . THR A 1 194 ? 2.454 6.660 21.443 1.00 88.31 194 THR A O 1
ATOM 1515 N N . PRO A 1 195 ? 4.218 7.394 20.255 1.00 87.25 195 PRO A N 1
ATOM 1516 C CA . PRO A 1 195 ? 3.517 8.577 19.752 1.00 87.25 195 PRO A CA 1
ATOM 1517 C C . PRO A 1 195 ? 2.321 8.220 18.865 1.00 87.25 195 PRO A C 1
ATOM 1519 O O . PRO A 1 195 ? 1.282 8.874 18.935 1.00 87.25 195 PRO A O 1
ATOM 1522 N N . LEU A 1 196 ? 2.449 7.167 18.052 1.00 86.62 196 LEU A N 1
ATOM 1523 C CA . LEU A 1 196 ? 1.367 6.669 17.209 1.00 86.62 196 LEU A CA 1
ATOM 1524 C C . LEU A 1 196 ? 0.216 6.136 18.071 1.00 86.62 196 LEU A C 1
ATOM 1526 O O . LEU A 1 196 ? -0.923 6.546 17.877 1.00 86.62 196 LEU A O 1
ATOM 1530 N N . ILE A 1 197 ? 0.500 5.283 19.058 1.00 90.06 197 ILE A N 1
ATOM 1531 C CA . ILE A 1 197 ? -0.506 4.719 19.971 1.00 90.06 197 ILE A CA 1
ATOM 1532 C C . ILE A 1 197 ? -1.235 5.833 20.730 1.00 90.06 197 ILE A C 1
ATOM 1534 O O . ILE A 1 197 ? -2.466 5.828 20.786 1.00 90.06 197 ILE A O 1
ATOM 1538 N N . ALA A 1 198 ? -0.497 6.810 21.265 1.00 89.19 198 ALA A N 1
ATOM 1539 C CA . ALA A 1 198 ? -1.085 7.958 21.951 1.00 89.19 198 ALA A CA 1
ATOM 1540 C C . ALA A 1 198 ? -2.019 8.754 21.024 1.00 89.19 198 ALA A C 1
ATOM 1542 O O . ALA A 1 198 ? -3.116 9.144 21.426 1.00 89.19 198 ALA A O 1
ATOM 1543 N N . HIS A 1 199 ? -1.622 8.942 19.762 1.00 86.25 199 HIS A N 1
ATOM 1544 C CA . HIS A 1 199 ? -2.440 9.616 18.757 1.00 86.25 199 HIS A CA 1
ATOM 1545 C C . HIS A 1 199 ? -3.726 8.845 18.431 1.00 86.25 199 HIS A C 1
ATOM 1547 O O . HIS A 1 199 ? -4.794 9.456 18.352 1.00 86.25 199 HIS A O 1
ATOM 1553 N N . LEU A 1 200 ? -3.646 7.516 18.281 1.00 88.44 200 LEU A N 1
ATOM 1554 C CA . LEU A 1 200 ? -4.805 6.646 18.037 1.00 88.44 200 LEU A CA 1
ATOM 1555 C C . LEU A 1 200 ? -5.822 6.720 19.184 1.00 88.44 200 LEU A C 1
ATOM 1557 O O . LEU A 1 200 ? -7.022 6.829 18.934 1.00 88.44 200 LEU A O 1
ATOM 1561 N N . GLN A 1 201 ? -5.340 6.708 20.430 1.00 89.25 201 GLN A N 1
ATOM 1562 C CA . GLN A 1 201 ? -6.180 6.828 21.625 1.00 89.25 201 GLN A CA 1
ATOM 1563 C C . GLN A 1 201 ? -6.837 8.208 21.729 1.00 89.25 201 GLN A C 1
ATOM 1565 O O . GLN A 1 201 ? -8.042 8.294 21.955 1.00 89.25 201 GLN A O 1
ATOM 1570 N N . ALA A 1 202 ? -6.067 9.282 21.534 1.00 86.69 202 ALA A N 1
ATOM 1571 C CA . ALA A 1 202 ? -6.560 10.653 21.663 1.00 86.69 202 ALA A CA 1
ATOM 1572 C C . ALA A 1 202 ? -7.674 10.991 20.658 1.00 86.69 202 ALA A C 1
ATOM 1574 O O . ALA A 1 202 ? -8.569 11.769 20.977 1.00 86.69 202 ALA A O 1
ATOM 1575 N N . HIS A 1 203 ? -7.636 10.388 19.467 1.00 82.88 203 HIS A N 1
ATOM 1576 C CA . HIS A 1 203 ? -8.600 10.647 18.392 1.00 82.88 203 HIS A CA 1
ATOM 1577 C C . HIS A 1 203 ? -9.682 9.567 18.269 1.00 82.88 203 HIS A C 1
ATOM 1579 O O . HIS A 1 203 ? -10.422 9.557 17.288 1.00 82.88 203 HIS A O 1
ATOM 1585 N N . GLY A 1 204 ? -9.780 8.656 19.243 1.00 85.56 204 GLY A N 1
ATOM 1586 C CA . GLY A 1 204 ? -10.841 7.649 19.285 1.00 85.56 204 GLY A CA 1
ATOM 1587 C C . GLY A 1 204 ? -10.853 6.703 18.082 1.00 85.56 204 GLY A C 1
ATOM 1588 O O . GLY A 1 204 ? -11.919 6.222 17.699 1.00 85.56 204 GLY A O 1
ATOM 1589 N N . ILE A 1 205 ? -9.688 6.437 17.477 1.00 89.31 205 ILE A N 1
ATOM 1590 C CA . ILE A 1 205 ? -9.581 5.438 16.409 1.00 89.31 205 ILE A CA 1
ATOM 1591 C C . ILE A 1 205 ? -10.008 4.096 17.001 1.00 89.31 205 ILE A C 1
ATOM 1593 O O . ILE A 1 205 ? -9.543 3.716 18.073 1.00 89.31 205 ILE A O 1
ATOM 1597 N N . ARG A 1 206 ? -10.903 3.364 16.335 1.00 92.25 206 ARG A N 1
ATOM 1598 C CA . ARG A 1 206 ? -11.393 2.087 16.863 1.00 92.25 206 ARG A CA 1
ATOM 1599 C C . ARG A 1 206 ? -10.337 0.999 16.723 1.00 92.25 206 ARG A C 1
ATOM 1601 O O . ARG A 1 206 ? -10.133 0.241 17.663 1.00 92.25 206 ARG A O 1
ATOM 1608 N N . ALA A 1 207 ? -9.666 0.935 15.573 1.00 94.31 207 ALA A N 1
ATOM 1609 C CA . ALA A 1 207 ? -8.606 -0.038 15.347 1.00 94.31 207 ALA A CA 1
ATOM 1610 C C . ALA A 1 207 ? -7.509 0.455 14.403 1.00 94.31 207 ALA A C 1
ATOM 1612 O O . ALA A 1 207 ? -7.763 1.213 13.468 1.00 94.31 207 ALA A O 1
ATOM 1613 N N . GLY A 1 208 ? -6.286 -0.011 14.634 1.00 94.00 208 GLY A N 1
ATOM 1614 C CA . GLY A 1 208 ? -5.113 0.307 13.832 1.00 94.00 208 GLY A CA 1
ATOM 1615 C C . GLY A 1 208 ? -4.241 -0.925 13.624 1.00 94.00 208 GLY A C 1
ATOM 1616 O O . GLY A 1 208 ? -4.066 -1.715 14.547 1.00 94.00 208 GLY A O 1
ATOM 1617 N N . LEU A 1 209 ? -3.683 -1.102 12.429 1.00 94.81 209 LEU A N 1
ATOM 1618 C CA . LEU A 1 209 ? -2.777 -2.212 12.138 1.00 94.81 209 LEU A CA 1
ATOM 1619 C C . LEU A 1 209 ? -1.549 -1.719 11.371 1.00 94.81 209 LEU A C 1
ATOM 1621 O O . LEU A 1 209 ? -1.672 -1.305 10.218 1.00 94.81 209 LEU A O 1
ATOM 1625 N N . LYS A 1 210 ? -0.373 -1.810 12.004 1.00 93.56 210 LYS A N 1
ATOM 1626 C CA . LYS A 1 210 ? 0.936 -1.574 11.386 1.00 93.56 210 LYS A CA 1
ATOM 1627 C C . LYS A 1 210 ? 1.546 -2.891 10.939 1.00 93.56 210 LYS A C 1
ATOM 1629 O O . LYS A 1 210 ? 1.792 -3.767 11.768 1.00 93.56 210 LYS A O 1
ATOM 1634 N N . VAL A 1 211 ? 1.779 -3.034 9.638 1.00 93.38 211 VAL A N 1
ATOM 1635 C CA . VAL A 1 211 ? 2.298 -4.259 9.020 1.00 93.38 211 VAL A CA 1
ATOM 1636 C C . VAL A 1 211 ? 3.629 -3.960 8.359 1.00 93.38 211 VAL A C 1
ATOM 1638 O O . VAL A 1 211 ? 3.687 -3.193 7.403 1.00 93.38 211 VAL A O 1
ATOM 1641 N N . HIS A 1 212 ? 4.684 -4.612 8.838 1.00 91.81 212 HIS A N 1
ATOM 1642 C CA . HIS A 1 212 ? 6.023 -4.430 8.298 1.00 91.81 212 HIS A CA 1
ATOM 1643 C C . HIS A 1 212 ? 6.391 -5.456 7.235 1.00 91.81 212 HIS A C 1
ATOM 1645 O O . HIS A 1 212 ? 6.018 -6.632 7.319 1.00 91.81 212 HIS A O 1
ATOM 1651 N N . LEU A 1 213 ? 7.217 -5.031 6.279 1.00 90.44 213 LEU A N 1
ATOM 1652 C CA . LEU A 1 213 ? 7.955 -5.957 5.433 1.00 90.44 213 LEU A CA 1
ATOM 1653 C C . LEU A 1 213 ? 8.946 -6.751 6.301 1.00 90.44 213 LEU A C 1
ATOM 1655 O O . LEU A 1 213 ? 9.726 -6.188 7.068 1.00 90.44 213 LEU A O 1
ATOM 1659 N N . ARG A 1 214 ? 8.912 -8.082 6.193 1.00 90.12 214 ARG A N 1
ATOM 1660 C CA . ARG A 1 214 ? 9.768 -9.006 6.954 1.00 90.12 214 ARG A CA 1
ATOM 1661 C C . ARG A 1 214 ? 10.436 -9.990 6.006 1.00 90.12 214 ARG A C 1
ATOM 1663 O O . ARG A 1 214 ? 9.835 -10.409 5.019 1.00 90.12 214 ARG A O 1
ATOM 1670 N N . GLY A 1 215 ? 11.649 -10.419 6.341 1.00 86.31 215 GLY A N 1
ATOM 1671 C CA . GLY A 1 215 ? 12.365 -11.446 5.586 1.00 86.31 215 GLY A CA 1
ATOM 1672 C C . GLY A 1 215 ? 13.809 -11.067 5.296 1.00 86.31 215 GLY A C 1
ATOM 1673 O O . GLY A 1 215 ? 14.406 -10.266 6.011 1.00 86.31 215 GLY A O 1
ATOM 1674 N N . ARG A 1 216 ? 14.374 -11.696 4.264 1.00 83.75 216 ARG A N 1
A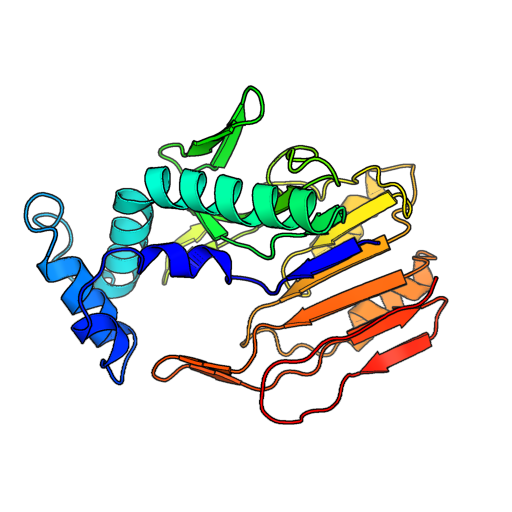TOM 1675 C CA . ARG A 1 216 ? 15.702 -11.393 3.733 1.00 83.75 216 ARG A CA 1
ATOM 1676 C C . ARG A 1 216 ? 15.636 -11.368 2.215 1.00 83.75 216 ARG A C 1
ATOM 1678 O O . ARG A 1 216 ? 15.195 -12.348 1.617 1.00 83.75 216 ARG A O 1
ATOM 1685 N N . LEU A 1 217 ? 16.124 -10.288 1.624 1.00 76.44 217 LEU A N 1
ATOM 1686 C CA . LEU A 1 217 ? 16.367 -10.169 0.194 1.00 76.44 217 LEU A CA 1
ATOM 1687 C C . LEU A 1 217 ? 17.688 -9.422 0.009 1.00 76.44 217 LEU A C 1
ATOM 1689 O O . LEU A 1 217 ? 17.808 -8.278 0.445 1.00 76.44 217 L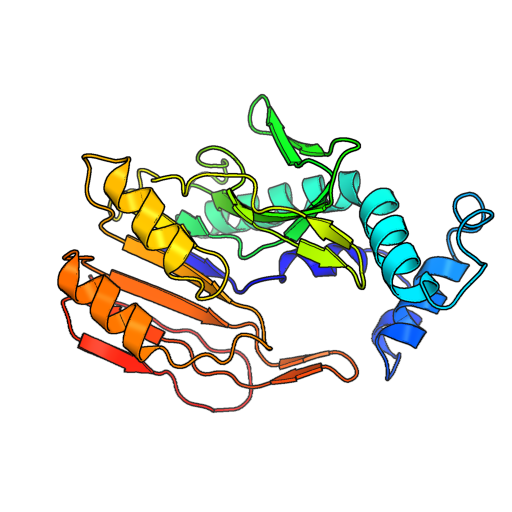EU A O 1
ATOM 1693 N N . TRP A 1 218 ? 18.662 -10.089 -0.615 1.00 77.88 218 TRP A N 1
ATOM 1694 C CA . TRP A 1 218 ? 20.044 -9.606 -0.704 1.00 77.88 218 TRP A CA 1
ATOM 1695 C C . TRP A 1 218 ? 20.610 -9.282 0.692 1.00 77.88 218 TRP A C 1
ATOM 1697 O O . TRP A 1 218 ? 20.448 -10.082 1.620 1.00 77.88 218 TRP A O 1
ATOM 1707 N N . GLU A 1 219 ? 21.227 -8.114 0.866 1.00 77.94 219 GLU A N 1
ATOM 1708 C CA . GLU A 1 219 ? 21.745 -7.620 2.140 1.00 77.94 219 GLU A CA 1
ATOM 1709 C C . GLU A 1 219 ? 20.653 -7.122 3.103 1.00 77.94 219 GLU A C 1
ATOM 1711 O O . GLU A 1 219 ? 20.892 -7.025 4.308 1.00 77.94 219 GLU A O 1
ATOM 1716 N N . ARG A 1 220 ? 19.438 -6.834 2.609 1.00 77.38 220 ARG A N 1
ATOM 1717 C CA . ARG A 1 220 ? 18.334 -6.348 3.449 1.00 77.38 220 ARG A CA 1
ATOM 1718 C C . ARG A 1 220 ? 17.728 -7.513 4.214 1.00 77.38 220 ARG A C 1
ATOM 1720 O O . ARG A 1 220 ? 17.247 -8.483 3.622 1.00 77.38 220 ARG A O 1
ATOM 1727 N N . SER A 1 221 ? 17.713 -7.422 5.539 1.00 84.94 221 SER A N 1
ATOM 1728 C CA . SER A 1 221 ? 17.052 -8.417 6.379 1.00 84.94 221 SER A CA 1
ATOM 1729 C C . SER A 1 221 ? 16.523 -7.813 7.669 1.00 84.94 221 SER A C 1
ATOM 1731 O O . SER A 1 221 ? 17.150 -6.933 8.247 1.00 84.94 221 SER A O 1
ATOM 1733 N N . GLY A 1 222 ? 15.369 -8.295 8.120 1.00 84.00 222 GLY A N 1
ATOM 1734 C CA . GLY A 1 222 ? 14.674 -7.695 9.250 1.00 84.00 222 GLY A CA 1
ATOM 1735 C C . GLY A 1 222 ? 13.463 -8.502 9.683 1.00 84.00 222 GLY A C 1
ATOM 1736 O O . GLY A 1 222 ? 12.845 -9.230 8.896 1.00 84.00 222 GLY A O 1
ATOM 1737 N N . GLN A 1 223 ? 13.162 -8.398 10.976 1.00 86.69 223 GLN A N 1
ATOM 1738 C CA . GLN A 1 223 ? 12.027 -9.055 11.632 1.00 86.69 223 GLN A CA 1
ATOM 1739 C C . GLN A 1 223 ? 11.235 -8.072 12.519 1.00 86.69 223 GLN A C 1
ATOM 1741 O O . GLN A 1 223 ? 10.935 -8.403 13.669 1.00 86.69 223 GLN A O 1
ATOM 1746 N N . PRO A 1 224 ? 10.897 -6.871 12.004 1.00 87.69 224 PRO A N 1
ATOM 1747 C CA . PRO A 1 224 ? 10.188 -5.834 12.759 1.00 87.69 224 PRO A CA 1
ATOM 1748 C C . PRO A 1 224 ? 8.795 -6.289 13.192 1.00 87.69 224 PRO A C 1
ATOM 1750 O O . PRO A 1 224 ? 8.010 -6.791 12.382 1.00 87.69 224 PRO A O 1
ATOM 1753 N N . THR A 1 225 ? 8.485 -6.137 14.475 1.00 89.44 225 THR A N 1
ATOM 1754 C CA . THR A 1 225 ? 7.188 -6.517 15.046 1.00 89.44 225 THR A CA 1
ATOM 1755 C C . THR A 1 225 ? 6.077 -5.626 14.505 1.00 89.44 225 THR A C 1
ATOM 1757 O O . THR A 1 225 ? 6.207 -4.408 14.487 1.00 89.44 225 THR A O 1
ATOM 1760 N N . ALA A 1 226 ? 4.970 -6.231 14.098 1.00 91.31 226 ALA A N 1
ATOM 1761 C CA . ALA A 1 226 ? 3.753 -5.517 13.746 1.00 91.31 226 ALA A CA 1
ATOM 1762 C C . ALA A 1 226 ? 3.055 -4.984 15.006 1.00 91.31 226 ALA A C 1
ATOM 1764 O O . ALA A 1 226 ? 3.147 -5.598 16.072 1.00 91.31 226 ALA A O 1
ATOM 1765 N N . LEU A 1 227 ? 2.324 -3.880 14.864 1.00 93.06 227 LEU A N 1
ATOM 1766 C CA . LEU A 1 227 ? 1.492 -3.294 15.916 1.00 93.06 227 LEU A CA 1
ATOM 1767 C C . LEU A 1 227 ? 0.023 -3.516 15.568 1.00 93.06 227 LEU A C 1
ATOM 1769 O O . LEU A 1 227 ? -0.437 -3.106 14.504 1.00 93.06 227 LEU A O 1
ATOM 1773 N N . ALA A 1 228 ? -0.724 -4.105 16.492 1.00 94.50 228 ALA A N 1
ATOM 1774 C CA . ALA A 1 228 ? -2.176 -4.156 16.456 1.00 94.50 228 ALA A CA 1
ATOM 1775 C C . ALA A 1 228 ? -2.746 -3.287 17.577 1.00 94.50 228 ALA A C 1
ATOM 1777 O O . ALA A 1 228 ? -2.393 -3.454 18.744 1.00 94.50 228 ALA A O 1
ATOM 1778 N N . PHE A 1 229 ? -3.636 -2.374 17.215 1.00 93.94 229 PHE A N 1
ATOM 1779 C CA . PHE A 1 229 ? -4.363 -1.500 18.120 1.00 93.94 229 PHE A CA 1
ATOM 1780 C C . PHE A 1 229 ? -5.862 -1.774 17.999 1.00 93.94 229 PHE A C 1
ATOM 1782 O O . PHE A 1 229 ? -6.401 -1.756 16.894 1.00 93.94 229 PHE A O 1
ATOM 1789 N N . ASP A 1 230 ? -6.526 -2.000 19.126 1.00 93.44 230 ASP A N 1
ATOM 1790 C CA . ASP A 1 230 ? -7.959 -2.275 19.207 1.00 93.44 230 ASP A CA 1
ATOM 1791 C C . ASP A 1 230 ? -8.548 -1.642 20.471 1.00 93.44 230 ASP A C 1
ATOM 1793 O O . ASP A 1 230 ? -8.141 -1.970 21.590 1.00 93.44 230 ASP A O 1
ATOM 1797 N N . ALA A 1 231 ? -9.468 -0.694 20.288 1.00 84.69 231 ALA A N 1
ATOM 1798 C CA . ALA A 1 231 ? -10.228 -0.036 21.350 1.00 84.69 231 ALA A CA 1
ATOM 1799 C C . ALA A 1 231 ? -9.370 0.422 22.553 1.00 84.69 231 ALA A C 1
ATOM 1801 O O . ALA A 1 231 ? -9.732 0.232 23.715 1.00 84.69 231 ALA A O 1
ATOM 1802 N N . GLY A 1 232 ? -8.200 1.014 22.283 1.00 82.31 232 GLY A N 1
ATOM 1803 C CA . GLY A 1 232 ? -7.286 1.522 23.312 1.00 82.31 232 GLY A CA 1
ATOM 1804 C C . GLY A 1 232 ? -6.228 0.529 23.799 1.00 82.31 232 GLY A C 1
ATOM 1805 O O . GLY A 1 232 ? -5.313 0.943 24.512 1.00 82.31 232 GLY A O 1
ATOM 1806 N N . ARG A 1 233 ? -6.296 -0.745 23.400 1.00 88.62 233 ARG A N 1
ATOM 1807 C CA . ARG A 1 233 ? -5.283 -1.766 23.700 1.00 88.62 233 ARG A CA 1
ATOM 1808 C C . ARG A 1 233 ? -4.326 -1.904 22.522 1.00 88.62 233 ARG A C 1
ATOM 1810 O O . ARG A 1 233 ? -4.767 -2.077 21.392 1.00 88.62 233 ARG A O 1
ATOM 1817 N N . SER A 1 234 ? -3.025 -1.873 22.789 1.00 90.19 234 SER A N 1
ATOM 1818 C CA . SER A 1 234 ? -1.987 -2.181 21.805 1.00 90.19 234 SER A CA 1
ATOM 1819 C C . SER A 1 234 ? -1.340 -3.531 22.103 1.00 90.19 234 SER A C 1
ATOM 1821 O O . SER A 1 234 ? -1.138 -3.910 23.257 1.00 90.19 234 SER A O 1
ATOM 1823 N N . THR A 1 235 ? -1.017 -4.266 21.047 1.00 91.81 235 THR A N 1
ATOM 1824 C CA . THR A 1 235 ? -0.239 -5.502 21.107 1.00 91.81 235 THR A CA 1
ATOM 1825 C C . THR A 1 235 ? 0.787 -5.497 19.991 1.00 91.81 235 THR A C 1
ATOM 1827 O O . THR A 1 235 ? 0.489 -5.101 18.864 1.00 91.81 235 THR A O 1
ATOM 1830 N N . HIS A 1 236 ? 1.994 -5.950 20.307 1.00 91.12 236 HIS A N 1
ATOM 1831 C CA . HIS A 1 236 ? 3.030 -6.195 19.317 1.00 91.12 236 HIS A CA 1
ATOM 1832 C C . HIS A 1 236 ? 3.064 -7.673 18.968 1.00 91.12 236 HIS A C 1
ATOM 1834 O O . HIS A 1 236 ? 2.821 -8.540 19.811 1.00 91.12 236 HIS A O 1
ATOM 1840 N N . SER A 1 237 ? 3.349 -7.962 17.708 1.00 88.75 237 SER A N 1
ATOM 1841 C CA . SER A 1 237 ? 3.502 -9.329 17.243 1.00 88.75 237 SER A CA 1
ATOM 1842 C C . SER A 1 237 ? 4.815 -9.953 17.732 1.00 88.75 237 SER A C 1
ATOM 1844 O O . SER A 1 237 ? 5.734 -9.258 18.168 1.00 88.75 237 SER A O 1
ATOM 1846 N N . ALA A 1 238 ? 4.927 -11.282 17.650 1.00 84.12 238 ALA A N 1
ATOM 1847 C CA . ALA A 1 238 ? 6.172 -11.971 17.980 1.00 84.12 238 ALA A CA 1
ATOM 1848 C C . ALA A 1 238 ? 7.311 -11.563 17.028 1.00 84.12 238 ALA A C 1
ATOM 1850 O O . ALA A 1 238 ? 7.091 -11.301 15.841 1.00 84.12 238 ALA A O 1
ATOM 1851 N N . SER A 1 239 ? 8.547 -11.582 17.526 1.00 80.94 239 SER A N 1
ATOM 1852 C CA . SER A 1 239 ? 9.755 -11.323 16.735 1.00 80.94 239 SER A CA 1
ATOM 1853 C C . SER A 1 239 ? 10.259 -12.556 15.968 1.00 80.94 239 SER A C 1
ATOM 1855 O O . SER A 1 239 ? 11.356 -12.525 15.417 1.00 80.94 239 SER A O 1
ATOM 1857 N N . ASP A 1 240 ? 9.454 -13.619 15.877 1.00 83.88 240 ASP A N 1
ATOM 1858 C CA . ASP A 1 240 ? 9.830 -14.890 15.253 1.00 83.88 240 ASP A CA 1
ATOM 1859 C C . ASP A 1 240 ? 10.212 -14.759 13.773 1.00 83.88 240 ASP A C 1
ATOM 1861 O O . ASP A 1 240 ? 9.697 -13.924 13.018 1.00 83.88 240 ASP A O 1
ATOM 1865 N N . ARG A 1 241 ? 11.108 -15.642 13.320 1.00 82.31 241 ARG A N 1
ATOM 1866 C CA . ARG A 1 241 ? 11.530 -15.664 11.919 1.00 82.31 241 ARG A CA 1
ATOM 1867 C C . ARG A 1 241 ? 10.389 -16.101 11.000 1.00 82.31 241 ARG A C 1
ATOM 1869 O O . ARG A 1 241 ? 9.757 -17.122 11.240 1.00 82.31 241 ARG A O 1
ATOM 1876 N N . GLY A 1 242 ? 10.250 -15.408 9.871 1.00 82.88 242 GLY A N 1
ATOM 1877 C CA . GLY A 1 242 ? 9.377 -15.815 8.768 1.00 82.88 242 GLY A CA 1
ATOM 1878 C C . GLY A 1 242 ? 8.203 -14.871 8.528 1.00 82.88 242 GLY A C 1
ATOM 1879 O O . GLY A 1 242 ? 8.165 -13.751 9.044 1.00 82.88 242 GLY A O 1
ATOM 1880 N N . ALA A 1 243 ? 7.276 -15.334 7.687 1.00 83.94 243 ALA A N 1
ATOM 1881 C CA . ALA A 1 243 ? 6.029 -14.637 7.408 1.00 83.94 243 ALA A CA 1
ATOM 1882 C C . ALA A 1 243 ? 5.128 -14.642 8.648 1.00 83.94 243 ALA A C 1
ATOM 1884 O O . ALA A 1 243 ? 5.103 -15.614 9.403 1.00 83.94 243 ALA A O 1
ATOM 1885 N N . GLN A 1 244 ? 4.374 -13.563 8.837 1.00 87.44 244 GLN A N 1
ATOM 1886 C CA . GLN A 1 244 ? 3.521 -13.383 10.002 1.00 87.44 244 GLN A CA 1
ATOM 1887 C C . GLN A 1 244 ? 2.151 -12.860 9.585 1.00 87.44 244 GLN A C 1
ATOM 1889 O O . GLN A 1 244 ? 2.047 -11.977 8.737 1.00 87.44 244 GLN A O 1
ATOM 1894 N N . LEU A 1 245 ? 1.113 -13.404 10.216 1.00 90.19 245 LEU A N 1
ATOM 1895 C CA . LEU A 1 245 ? -0.259 -12.933 10.107 1.00 90.19 245 LEU A CA 1
ATOM 1896 C C . LEU A 1 245 ? -0.681 -12.362 11.461 1.00 90.19 245 LEU A C 1
ATOM 1898 O O . LEU A 1 245 ? -0.557 -13.039 12.481 1.00 90.19 245 LEU A O 1
ATOM 1902 N N . VAL A 1 246 ? -1.182 -11.130 11.461 1.00 90.50 246 VAL A N 1
ATOM 1903 C CA . VAL A 1 246 ? -1.725 -10.463 12.648 1.00 90.50 246 VAL A CA 1
ATOM 1904 C C . VAL A 1 246 ? -3.203 -10.204 12.409 1.00 90.50 246 VAL A C 1
ATOM 1906 O O . VAL A 1 246 ? -3.572 -9.617 11.396 1.00 90.50 246 VAL A O 1
ATOM 1909 N N . ASN A 1 247 ? -4.040 -10.659 13.340 1.00 91.88 247 ASN A N 1
ATOM 1910 C CA . ASN A 1 247 ? -5.490 -10.542 13.248 1.00 91.88 247 ASN A CA 1
ATOM 1911 C C . ASN A 1 247 ? -6.015 -9.656 14.375 1.00 91.88 247 ASN A C 1
ATOM 1913 O O . ASN A 1 247 ? -5.676 -9.871 15.538 1.00 91.88 247 ASN A O 1
ATOM 1917 N N . ILE A 1 248 ? -6.884 -8.714 14.017 1.00 90.50 248 ILE A N 1
ATOM 1918 C CA . ILE A 1 248 ? -7.685 -7.924 14.953 1.00 90.50 248 ILE A CA 1
ATOM 1919 C C . ILE A 1 248 ? -9.145 -8.324 14.742 1.00 90.50 248 ILE A C 1
ATOM 1921 O O . ILE A 1 248 ? -9.608 -8.390 13.601 1.00 90.50 248 ILE A O 1
ATOM 1925 N N . TRP A 1 249 ? -9.854 -8.611 15.831 1.00 87.06 249 TRP A N 1
ATOM 1926 C CA . TRP A 1 249 ? -11.264 -8.993 15.811 1.00 87.06 249 TRP A CA 1
ATOM 1927 C C . TRP A 1 249 ? -12.088 -7.824 16.349 1.00 87.06 249 TRP A C 1
ATOM 1929 O O . TRP A 1 249 ? -11.979 -7.514 17.529 1.00 87.06 249 TRP A O 1
ATOM 1939 N N . LEU A 1 250 ? -12.852 -7.176 15.464 1.00 79.94 250 LEU A N 1
ATOM 1940 C CA . LEU A 1 250 ? -13.646 -5.969 15.738 1.00 79.94 250 LEU A CA 1
ATOM 1941 C C . LEU A 1 250 ? -15.121 -6.275 15.988 1.00 79.94 250 LEU A C 1
ATOM 1943 O O . LEU A 1 250 ? -15.621 -7.247 15.373 1.00 79.94 250 LEU A O 1
#